Protein AF-A0A969KMY5-F1 (afdb_monomer_lite)

Foldseek 3Di:
DPPPDDPLVDPVLLVVLLVQLLCLLQVLLQVLAQPSNLQSQLVSLLVSLLSCLLVVNLVSSLVSLVSSLVSNLQNLLVSCQVPVVSNCSNHDNLVVLLVVCVCCVPVVPDHVVDCVVPVPVVVVLLCQLQVVCLVPLLSSLSSSLSNLSSSQSSNLSSQCVVVVHNCRCVVRRDPRSVVSSSSSSVSNSVSNNVVSVVVCVVDVVSPPDD

Sequence (210 aa):
MNSKYSLTDDPLYYVTIGFFAFFTTGLSAILGQVRFMPLLQALCLTVFLASAIRRGRTNHALLAIGVWLVIQILTITLMTWLAADRVDRAIADGFLLRATYAEWFFAGSPLPGAMSADPGRRLFEVAGVWLGSLLSGGLIGAWFLVRAANMAGFLAGGLILVFDSPLAPIAAFPLWTILRLAGYAGLLVLTGRADADRQLVADPLLDPAP

Radius of gyration: 18.25 Å; chains: 1; bounding box: 58×29×51 Å

Secondary structure (DSSP, 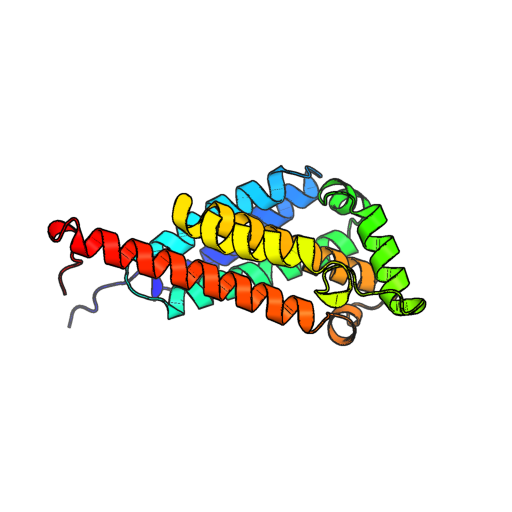8-state):
------GGG-HHHHHHHHHHHHHHHHHHHHHT-TTHHHHHHHHHHHHHHHHHHTTT-HHHHHHHHHHHHHHHHHHHHHHHHHHHHHHHHHSTTHHHHHHHHHHHHHH-PPPTT-TTT-HHHHHHHHHHHHHHHHHHTTHHHHHHHHHHHHHHHHHHHHHHHHHT-TTHHHHHS-HHHHHHHHHHHHHHHHHHHHHHHHHHHH-GGG----

Structure (mmCIF, N/CA/C/O backbone):
data_AF-A0A969KMY5-F1
#
_entry.id   AF-A0A969KMY5-F1
#
loop_
_atom_site.group_PDB
_atom_site.id
_atom_site.type_symbol
_atom_site.label_atom_id
_atom_site.label_alt_id
_atom_site.label_comp_id
_atom_site.label_asym_id
_atom_site.label_entity_id
_atom_site.label_seq_id
_atom_site.pdbx_PDB_ins_code
_atom_site.Cartn_x
_atom_site.Cartn_y
_atom_site.Cartn_z
_atom_site.occupancy
_atom_site.B_iso_or_equiv
_atom_site.auth_seq_id
_atom_site.auth_comp_id
_atom_site.auth_asym_id
_atom_site.auth_atom_id
_atom_site.pdbx_PDB_model_num
ATOM 1 N N . MET A 1 1 ? -37.560 -12.468 16.507 1.00 40.34 1 MET A N 1
ATOM 2 C CA . MET A 1 1 ? -36.083 -12.445 16.410 1.00 40.34 1 MET A CA 1
ATOM 3 C C . MET A 1 1 ? -35.689 -11.310 15.475 1.00 40.34 1 MET A C 1
ATOM 5 O O . MET A 1 1 ? -35.623 -11.519 14.274 1.00 40.34 1 MET A O 1
ATOM 9 N N . ASN A 1 2 ? -35.512 -10.096 16.003 1.00 40.00 2 ASN A N 1
ATOM 10 C CA . ASN A 1 2 ? -34.972 -8.984 15.217 1.00 40.00 2 ASN A CA 1
ATOM 11 C C . ASN A 1 2 ? -33.455 -9.147 15.179 1.00 40.00 2 ASN A C 1
ATOM 13 O O . ASN A 1 2 ? -32.781 -8.856 16.165 1.00 40.00 2 ASN A O 1
ATOM 17 N N . SER A 1 3 ? -32.928 -9.663 14.069 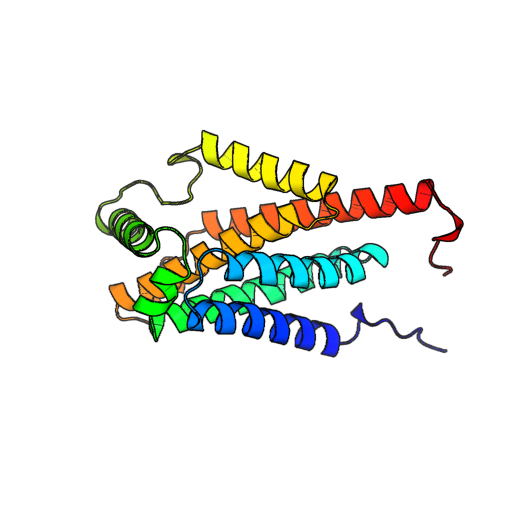1.00 50.06 3 SER A N 1
ATOM 18 C CA . SER A 1 3 ? -31.494 -9.582 13.802 1.00 50.06 3 SER A CA 1
ATOM 19 C C . SER A 1 3 ? -31.133 -8.098 13.724 1.00 50.06 3 SER A C 1
ATOM 21 O O . SER A 1 3 ? -31.609 -7.397 12.830 1.00 50.06 3 SER A O 1
ATOM 23 N N . LYS A 1 4 ? -30.379 -7.587 14.704 1.00 60.53 4 LYS A N 1
ATOM 24 C CA . LYS A 1 4 ? -29.873 -6.212 14.675 1.00 60.53 4 LYS A CA 1
ATOM 25 C C . LYS A 1 4 ? -28.983 -6.074 13.444 1.00 60.53 4 LYS A C 1
ATOM 27 O O . LYS A 1 4 ? -27.895 -6.641 13.393 1.00 60.53 4 LYS A O 1
ATOM 32 N N . TYR A 1 5 ? -29.467 -5.340 12.450 1.00 62.53 5 TYR A N 1
ATOM 33 C CA . TYR A 1 5 ? -28.731 -5.077 11.224 1.00 62.53 5 TYR A CA 1
ATOM 34 C C . TYR A 1 5 ? -27.395 -4.398 11.540 1.00 62.53 5 TYR A C 1
ATOM 36 O O . TYR A 1 5 ? -27.355 -3.341 12.175 1.00 62.53 5 TYR A O 1
ATOM 44 N N . SER A 1 6 ? -26.294 -4.991 11.085 1.00 64.19 6 SER A N 1
ATOM 45 C CA . SER A 1 6 ? -24.961 -4.421 11.227 1.00 64.19 6 SER A CA 1
ATOM 46 C C . SER A 1 6 ? -24.358 -4.197 9.849 1.00 64.19 6 SER A C 1
ATOM 48 O O . SER A 1 6 ? -24.091 -5.143 9.122 1.00 64.19 6 SER A O 1
ATOM 50 N N . LEU A 1 7 ? -24.097 -2.930 9.520 1.00 67.19 7 LEU A N 1
ATOM 51 C CA . LEU A 1 7 ? -23.447 -2.495 8.279 1.00 67.19 7 LEU A CA 1
ATOM 52 C C . LEU A 1 7 ? -22.167 -3.277 7.937 1.00 67.19 7 LEU A C 1
ATOM 54 O O . LEU A 1 7 ? -21.880 -3.487 6.771 1.00 67.19 7 LEU A O 1
ATOM 58 N N . THR A 1 8 ? -21.392 -3.719 8.928 1.00 69.19 8 THR A N 1
ATOM 59 C CA . THR A 1 8 ? -20.165 -4.491 8.670 1.00 69.19 8 THR A CA 1
ATOM 60 C C . THR A 1 8 ? -20.431 -5.933 8.235 1.00 69.19 8 THR A C 1
ATOM 62 O O . THR A 1 8 ? -19.552 -6.521 7.624 1.00 69.19 8 THR A O 1
ATOM 65 N N . ASP A 1 9 ? -21.610 -6.493 8.527 1.00 75.88 9 ASP A N 1
ATOM 66 C CA . ASP A 1 9 ? -22.020 -7.819 8.031 1.00 75.88 9 ASP A CA 1
ATOM 67 C C . ASP A 1 9 ? -22.629 -7.745 6.619 1.00 75.88 9 ASP A C 1
ATOM 69 O O . ASP A 1 9 ? -22.885 -8.778 6.003 1.00 75.88 9 ASP A O 1
ATOM 73 N N . ASP A 1 10 ? -22.876 -6.537 6.103 1.00 83.31 10 ASP A N 1
ATOM 74 C CA . ASP A 1 10 ? -23.467 -6.324 4.786 1.00 83.31 10 ASP A CA 1
ATOM 75 C C . ASP A 1 10 ? -22.394 -6.446 3.684 1.00 83.31 10 ASP A C 1
ATOM 77 O O . ASP A 1 10 ? -21.420 -5.684 3.684 1.00 83.31 10 ASP A O 1
ATOM 81 N N . PRO A 1 11 ? -22.559 -7.349 2.696 1.00 85.38 11 PRO A N 1
ATOM 82 C CA . PRO A 1 11 ? -21.679 -7.428 1.531 1.00 85.38 11 PRO A CA 1
ATOM 83 C C . PRO A 1 11 ? -21.490 -6.087 0.807 1.00 85.38 11 PRO A C 1
ATOM 85 O O . PRO A 1 11 ? -20.413 -5.828 0.260 1.00 85.38 11 PRO A O 1
ATOM 88 N N . LEU A 1 12 ? -22.498 -5.207 0.831 1.00 89.12 12 LEU A N 1
ATOM 89 C CA . LEU A 1 12 ? -22.438 -3.891 0.196 1.00 89.12 12 LEU A CA 1
ATOM 90 C C . LEU A 1 12 ? -21.349 -2.995 0.807 1.00 89.12 12 LEU A C 1
ATOM 92 O O . LEU A 1 12 ? -20.758 -2.174 0.101 1.00 89.12 12 LEU A O 1
ATOM 96 N N . TYR A 1 13 ? -21.022 -3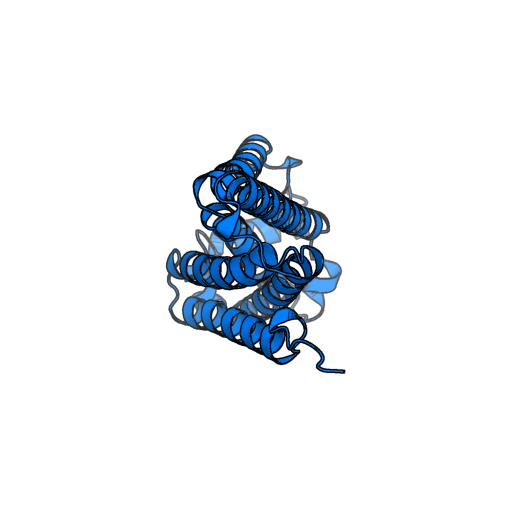.178 2.089 1.00 87.50 13 TYR A N 1
ATOM 97 C CA . TYR A 1 13 ? -19.927 -2.465 2.745 1.00 87.50 13 TYR A CA 1
ATOM 98 C C . TYR A 1 13 ? -18.584 -2.759 2.064 1.00 87.50 13 TYR A C 1
ATOM 100 O O . TYR A 1 13 ? -17.841 -1.837 1.724 1.00 87.50 13 TYR A O 1
ATOM 108 N N . TYR A 1 14 ? -18.305 -4.030 1.767 1.00 90.06 14 TYR A N 1
ATOM 109 C CA . TYR A 1 14 ? -17.077 -4.440 1.081 1.00 90.06 14 TYR A CA 1
ATOM 110 C C . TYR A 1 14 ? -17.058 -4.036 -0.393 1.00 90.06 14 TYR A C 1
ATOM 112 O O . TYR A 1 14 ? -16.008 -3.641 -0.901 1.00 90.06 14 TYR A O 1
ATOM 120 N N . VAL A 1 15 ? -18.215 -4.055 -1.062 1.00 91.69 15 VAL A N 1
ATOM 121 C CA . VAL A 1 15 ? -18.355 -3.504 -2.421 1.00 91.69 15 VAL A CA 1
ATOM 122 C C . VAL A 1 15 ? -18.028 -2.011 -2.426 1.00 91.69 15 VAL A C 1
ATOM 124 O O . VAL A 1 15 ? -17.289 -1.544 -3.289 1.00 91.69 15 VAL A O 1
ATOM 127 N N . THR A 1 16 ? -18.512 -1.270 -1.430 1.00 93.19 16 THR A N 1
ATOM 128 C CA . THR A 1 16 ? -18.255 0.168 -1.293 1.00 93.19 16 THR A CA 1
ATOM 129 C C . THR A 1 16 ? -16.773 0.442 -1.048 1.00 93.19 16 THR A C 1
ATOM 131 O O . THR A 1 16 ? -16.181 1.266 -1.742 1.00 93.19 16 THR A O 1
ATOM 134 N N . ILE A 1 17 ? -16.139 -0.293 -0.127 1.00 93.50 17 ILE A N 1
ATOM 135 C CA . ILE A 1 17 ? -14.684 -0.236 0.100 1.00 93.50 17 ILE A CA 1
ATOM 136 C C . ILE A 1 17 ? -13.934 -0.469 -1.209 1.00 93.50 17 ILE A C 1
ATOM 138 O O . ILE A 1 17 ? -13.048 0.310 -1.556 1.00 93.50 17 ILE A O 1
ATOM 142 N N . GLY A 1 18 ? -14.298 -1.519 -1.946 1.00 94.00 18 GLY A N 1
ATOM 143 C CA . GLY A 1 18 ? -13.652 -1.853 -3.206 1.00 94.00 18 GLY A CA 1
ATOM 144 C C . GLY A 1 18 ? -13.817 -0.773 -4.269 1.00 94.00 18 GLY A C 1
ATOM 145 O O . GLY A 1 18 ? -12.844 -0.398 -4.922 1.00 94.00 18 GLY A O 1
ATOM 146 N N . PHE A 1 19 ? -15.016 -0.205 -4.390 1.00 95.75 19 PHE A N 1
ATOM 147 C CA . PHE A 1 19 ? -15.279 0.921 -5.279 1.00 95.75 19 PHE A CA 1
ATOM 148 C C . PHE A 1 19 ? -14.404 2.134 -4.938 1.00 95.75 19 PHE A C 1
ATOM 150 O O . PHE A 1 19 ? -13.766 2.695 -5.828 1.00 95.75 19 PHE A O 1
ATOM 157 N N . PHE A 1 20 ? -14.307 2.516 -3.661 1.00 95.25 20 PHE A N 1
ATOM 158 C CA . PHE A 1 20 ? -13.457 3.634 -3.244 1.00 95.25 20 PHE A CA 1
ATOM 159 C C . PHE A 1 20 ? -11.966 3.335 -3.417 1.00 95.25 20 PHE A C 1
ATOM 161 O O . PHE A 1 20 ? -11.222 4.227 -3.829 1.00 95.25 20 PHE A O 1
ATOM 168 N N . ALA A 1 21 ? -11.521 2.102 -3.168 1.00 95.31 21 ALA A N 1
ATOM 169 C CA . ALA A 1 21 ? -10.145 1.686 -3.422 1.00 95.31 21 ALA A CA 1
ATOM 170 C C . ALA A 1 21 ? -9.800 1.824 -4.913 1.00 95.31 21 ALA A C 1
ATOM 172 O O . ALA A 1 21 ? -8.791 2.440 -5.258 1.00 95.31 21 ALA A O 1
ATOM 173 N N . PHE A 1 22 ? -10.669 1.332 -5.802 1.00 96.00 22 PHE A N 1
ATOM 174 C CA . PHE A 1 22 ? -10.520 1.482 -7.249 1.00 96.00 22 PHE A CA 1
ATOM 175 C C . PHE A 1 22 ? -10.522 2.957 -7.665 1.00 96.00 22 PHE A C 1
ATOM 177 O O . PHE A 1 22 ? -9.600 3.411 -8.339 1.00 96.00 22 PHE A O 1
ATOM 184 N N . PHE A 1 23 ? -11.519 3.726 -7.224 1.00 94.56 23 PHE A N 1
ATOM 185 C CA . PHE A 1 23 ? -11.703 5.117 -7.629 1.00 94.56 23 PHE A CA 1
ATOM 186 C C . PHE A 1 23 ? -10.555 6.014 -7.161 1.00 94.56 23 PHE A C 1
ATOM 188 O O . PHE A 1 23 ? -9.959 6.720 -7.971 1.00 94.56 23 PHE A O 1
ATOM 195 N N . THR A 1 24 ? -10.192 5.961 -5.876 1.00 93.25 24 THR A N 1
ATOM 196 C CA . THR A 1 24 ? -9.110 6.798 -5.326 1.00 93.25 24 THR A CA 1
ATOM 197 C C . THR A 1 24 ? -7.750 6.449 -5.929 1.00 93.25 24 THR A C 1
ATOM 199 O O . THR A 1 24 ? -6.940 7.347 -6.160 1.00 93.25 24 THR A O 1
ATOM 202 N N . THR A 1 25 ? -7.509 5.175 -6.253 1.00 92.75 25 THR A N 1
ATOM 203 C CA . THR A 1 25 ? -6.269 4.724 -6.903 1.00 92.75 25 THR A CA 1
ATOM 204 C C . THR A 1 25 ? -6.239 5.107 -8.380 1.00 92.75 25 THR A C 1
ATOM 206 O O . THR A 1 25 ? -5.300 5.766 -8.827 1.00 92.75 25 THR A O 1
ATOM 209 N N . GLY A 1 26 ? -7.273 4.733 -9.135 1.00 89.88 26 GLY A N 1
ATOM 210 C CA . GLY A 1 26 ? -7.360 4.941 -10.579 1.00 89.88 26 GLY A CA 1
ATOM 211 C C . GLY A 1 26 ? -7.416 6.417 -10.954 1.00 89.88 26 GLY A C 1
ATOM 212 O O . GLY A 1 26 ? -6.641 6.860 -11.799 1.00 89.88 26 GLY A O 1
ATOM 213 N N . LEU A 1 27 ? -8.256 7.208 -10.278 1.00 89.75 27 LEU A N 1
ATOM 214 C CA . LEU A 1 27 ? -8.343 8.649 -10.522 1.00 89.75 27 LEU A CA 1
ATOM 215 C C . LEU A 1 27 ? -6.988 9.326 -10.287 1.00 89.75 27 LEU A C 1
ATOM 217 O O . LEU A 1 27 ? -6.516 10.083 -11.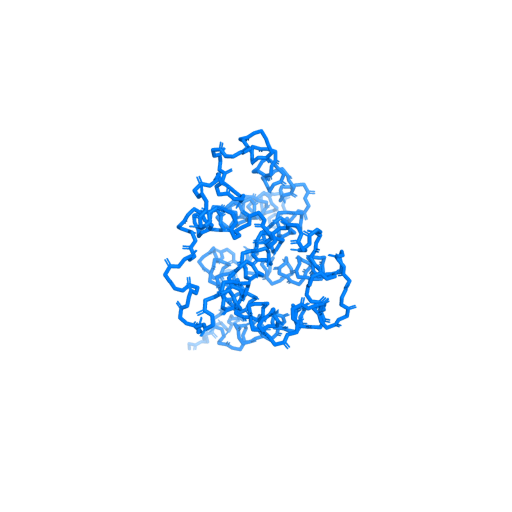132 1.00 89.75 27 LEU A O 1
ATOM 221 N N . SER A 1 28 ? -6.331 9.016 -9.168 1.00 87.19 28 SER A N 1
ATOM 222 C CA . SER A 1 28 ? -5.036 9.619 -8.837 1.00 87.19 28 SER A CA 1
ATOM 223 C C . SER A 1 28 ? -3.929 9.198 -9.805 1.00 87.19 28 SER A C 1
ATOM 225 O O . SER A 1 28 ? -3.079 10.018 -10.154 1.00 87.19 28 SER A O 1
ATOM 227 N N . ALA A 1 29 ? -3.956 7.946 -10.275 1.00 87.12 29 ALA A N 1
ATOM 228 C CA . ALA A 1 29 ? -3.035 7.446 -11.294 1.00 87.12 29 ALA A CA 1
ATOM 229 C C . ALA A 1 29 ? -3.222 8.174 -12.634 1.00 87.12 29 ALA A C 1
ATOM 231 O O . ALA A 1 29 ? -2.241 8.571 -13.261 1.00 87.12 29 ALA A O 1
ATOM 232 N N . ILE A 1 30 ? -4.472 8.411 -13.047 1.00 87.88 30 ILE A N 1
ATOM 233 C CA . ILE A 1 30 ? -4.801 9.138 -14.282 1.00 87.88 30 ILE A CA 1
ATOM 234 C C . ILE A 1 30 ? -4.347 10.599 -14.202 1.00 87.88 30 ILE A C 1
ATOM 236 O O . ILE A 1 30 ? -3.819 11.124 -15.184 1.00 87.88 30 ILE A O 1
ATOM 240 N N . LEU A 1 31 ? -4.538 11.241 -13.046 1.00 86.88 31 LEU A N 1
ATOM 241 C CA . LEU A 1 31 ? -4.149 12.634 -12.811 1.00 86.88 31 LEU A CA 1
ATOM 242 C C . LEU A 1 31 ? -2.628 12.833 -12.713 1.00 86.88 31 LEU A C 1
ATOM 244 O O . LEU A 1 31 ? -2.160 13.959 -12.866 1.00 86.88 31 LEU A O 1
ATOM 248 N N . GLY A 1 32 ? -1.850 11.776 -12.456 1.00 80.06 32 GLY A N 1
ATOM 249 C CA . GLY A 1 32 ? -0.387 11.859 -12.411 1.00 80.06 32 GLY A CA 1
ATOM 250 C C . GLY A 1 32 ? 0.161 12.685 -11.240 1.00 80.06 32 GLY A C 1
ATOM 251 O O . GLY A 1 32 ? 1.261 13.218 -11.340 1.00 80.06 32 GLY A O 1
ATOM 252 N N . GLN A 1 33 ? -0.598 12.848 -10.149 1.00 81.06 33 GLN A N 1
ATOM 253 C CA . GLN A 1 33 ? -0.190 13.670 -9.003 1.00 81.06 33 GLN A CA 1
ATOM 254 C C . GLN A 1 33 ? 0.413 12.827 -7.869 1.00 81.06 33 GLN A C 1
ATOM 256 O O . GLN A 1 33 ? -0.309 12.134 -7.150 1.00 81.06 33 GLN A O 1
ATOM 261 N N . VAL A 1 34 ? 1.726 12.981 -7.640 1.00 75.56 34 VAL A N 1
ATOM 262 C CA . VAL A 1 34 ? 2.525 12.203 -6.666 1.00 75.56 34 VAL A CA 1
ATOM 263 C C . VAL A 1 34 ? 1.907 12.114 -5.267 1.00 75.56 34 VAL A C 1
ATOM 265 O O . VAL A 1 34 ? 1.850 11.051 -4.653 1.00 75.56 34 VAL A O 1
ATOM 268 N N . ARG A 1 35 ? 1.489 13.253 -4.706 1.00 78.75 35 ARG A N 1
ATOM 269 C CA . ARG A 1 35 ? 1.065 13.327 -3.295 1.00 78.75 35 ARG A CA 1
ATOM 270 C C . ARG A 1 35 ? -0.416 13.027 -3.098 1.00 78.75 35 ARG A C 1
ATOM 272 O O . ARG A 1 35 ? -0.810 12.644 -2.003 1.00 78.75 35 ARG A O 1
ATOM 279 N N . PHE A 1 36 ? -1.220 13.190 -4.143 1.00 84.19 36 PHE A N 1
ATOM 280 C CA . PHE A 1 36 ? -2.672 13.075 -4.057 1.00 84.19 36 PHE A CA 1
ATOM 281 C C . PHE A 1 36 ? -3.118 11.625 -3.845 1.00 84.19 36 PHE A C 1
ATOM 283 O O . PHE A 1 36 ? -3.989 11.360 -3.018 1.00 84.19 36 PHE A O 1
ATOM 290 N N . MET A 1 37 ? -2.435 10.688 -4.513 1.00 87.12 37 MET A N 1
ATOM 291 C CA . MET A 1 37 ? -2.745 9.260 -4.469 1.00 87.12 37 MET A CA 1
ATOM 292 C C . MET A 1 37 ? -2.767 8.681 -3.043 1.00 87.12 37 MET A C 1
ATOM 294 O O . MET A 1 37 ? -3.829 8.223 -2.617 1.00 87.12 37 MET A O 1
ATOM 298 N N . PRO A 1 38 ? -1.672 8.727 -2.257 1.00 89.75 38 PRO A N 1
ATOM 299 C CA . PRO A 1 38 ? -1.689 8.145 -0.919 1.00 89.75 38 PRO A CA 1
ATOM 300 C C . PRO A 1 38 ? -2.550 8.940 0.072 1.00 89.75 38 PRO A C 1
ATOM 302 O O . PRO A 1 38 ? -3.036 8.359 1.036 1.00 89.75 38 PRO A O 1
ATOM 305 N N . LEU A 1 39 ? -2.762 10.246 -0.133 1.00 91.62 39 LEU A N 1
ATOM 306 C CA . LEU A 1 39 ? -3.567 11.068 0.779 1.00 91.62 39 LEU A CA 1
ATOM 307 C C . LEU A 1 39 ? -5.055 10.713 0.715 1.00 91.62 39 LEU A C 1
ATOM 309 O O . LEU A 1 39 ? -5.656 10.450 1.756 1.00 91.62 39 LEU A O 1
ATOM 313 N N . LEU A 1 40 ? -5.641 10.664 -0.487 1.00 92.19 40 LEU A N 1
ATOM 314 C CA . LEU A 1 40 ? -7.048 10.283 -0.644 1.00 92.19 40 LEU A CA 1
ATOM 315 C C . LEU A 1 40 ? -7.302 8.853 -0.176 1.00 92.19 40 LEU A C 1
ATOM 317 O O . LEU A 1 40 ? -8.276 8.598 0.532 1.00 92.19 40 LEU A O 1
ATOM 321 N N . GLN A 1 41 ? -6.411 7.930 -0.540 1.00 94.06 41 GLN A N 1
ATOM 322 C CA . GLN A 1 41 ? -6.528 6.539 -0.122 1.00 94.06 41 GLN A CA 1
ATOM 323 C C . GLN A 1 41 ? -6.466 6.410 1.403 1.00 94.06 41 GLN A C 1
ATOM 325 O O . GLN A 1 41 ? -7.299 5.722 1.987 1.00 94.06 41 GLN A O 1
ATOM 330 N N . ALA A 1 42 ? -5.524 7.098 2.058 1.00 94.62 42 ALA A N 1
ATOM 331 C CA . ALA A 1 42 ? -5.393 7.070 3.511 1.00 94.62 42 ALA A CA 1
ATOM 332 C C . ALA A 1 42 ? -6.636 7.625 4.206 1.00 94.62 42 ALA A C 1
ATOM 334 O O . ALA A 1 42 ? -7.130 7.007 5.147 1.00 94.62 42 ALA A O 1
ATOM 335 N N . LEU A 1 43 ? -7.160 8.758 3.730 1.00 94.00 43 LEU A N 1
ATOM 336 C CA . LEU A 1 43 ? -8.365 9.375 4.278 1.00 94.00 43 LEU A CA 1
ATOM 337 C C . LEU A 1 43 ? -9.556 8.410 4.205 1.00 94.00 43 LEU A C 1
ATOM 339 O O . LEU A 1 43 ? -10.162 8.098 5.229 1.00 94.00 43 LEU A O 1
ATOM 343 N N . CYS A 1 44 ? -9.860 7.898 3.010 1.00 93.94 44 CYS A N 1
ATOM 344 C CA . CYS A 1 44 ? -10.980 6.985 2.801 1.00 93.94 44 CYS A CA 1
ATOM 345 C C . CYS A 1 44 ? -10.815 5.692 3.608 1.00 93.94 44 CYS A C 1
ATOM 347 O O . CYS A 1 44 ? -11.740 5.294 4.317 1.00 93.94 44 CYS A O 1
ATOM 349 N N . LEU A 1 45 ? -9.633 5.068 3.556 1.00 93.88 45 LEU A N 1
ATOM 350 C CA . LEU A 1 45 ? -9.354 3.842 4.300 1.00 93.88 45 LEU A CA 1
ATOM 351 C C . LEU A 1 45 ? -9.516 4.051 5.809 1.00 93.88 45 LEU A C 1
ATOM 353 O O . LEU A 1 45 ? -10.097 3.200 6.474 1.00 93.88 45 LEU A O 1
ATOM 357 N N . THR A 1 46 ? -9.062 5.185 6.345 1.00 92.81 46 THR A N 1
ATOM 358 C CA . THR A 1 46 ? -9.184 5.498 7.778 1.00 92.81 46 THR A CA 1
ATOM 359 C C . THR A 1 46 ? -10.643 5.630 8.201 1.00 92.81 46 THR A C 1
ATOM 361 O O . THR A 1 46 ? -11.014 5.111 9.250 1.00 92.81 46 THR A O 1
ATOM 364 N N . VAL A 1 47 ? -11.498 6.253 7.382 1.00 91.00 47 VAL A N 1
ATOM 365 C CA . VAL A 1 47 ? -12.939 6.367 7.672 1.00 91.00 47 VAL A CA 1
ATOM 366 C C . VAL A 1 47 ? -13.608 4.991 7.707 1.00 91.00 47 VAL A C 1
ATOM 368 O O . VAL A 1 47 ? -14.320 4.675 8.665 1.00 91.00 47 VAL A O 1
ATOM 371 N N . PHE A 1 48 ? -13.351 4.142 6.706 1.00 90.38 48 PHE A N 1
ATOM 372 C CA . PHE A 1 48 ? -13.874 2.772 6.697 1.00 90.38 48 PHE A CA 1
ATOM 373 C C . PHE A 1 48 ? -13.354 1.976 7.894 1.00 90.38 48 PHE A C 1
ATOM 375 O O . PHE A 1 48 ? -14.127 1.342 8.615 1.00 90.38 48 PHE A O 1
ATOM 382 N N . LEU A 1 49 ? -12.057 2.068 8.173 1.00 90.81 49 LEU A N 1
ATOM 383 C CA . LEU A 1 49 ? -11.437 1.361 9.280 1.00 90.81 49 LEU A CA 1
ATOM 384 C C . LEU A 1 49 ? -12.017 1.787 10.634 1.00 90.81 49 LEU A C 1
ATOM 386 O O . LEU A 1 49 ? -12.375 0.929 11.442 1.00 90.81 49 LEU A O 1
ATOM 390 N N . ALA A 1 50 ? -12.178 3.092 10.857 1.00 87.38 50 ALA A N 1
ATOM 391 C CA . ALA A 1 50 ? -12.774 3.635 12.071 1.00 87.38 50 ALA A CA 1
ATOM 392 C C . ALA A 1 50 ? -14.184 3.071 12.306 1.00 87.38 50 ALA A C 1
ATOM 394 O O . ALA A 1 50 ? -14.529 2.737 13.438 1.00 87.38 50 ALA A O 1
ATOM 395 N N . SER A 1 51 ? -14.981 2.894 11.245 1.00 85.25 51 SER A N 1
ATOM 396 C CA . SER A 1 51 ? -16.328 2.323 11.356 1.00 85.25 51 SER A CA 1
ATOM 397 C C . SER A 1 51 ? -16.330 0.868 11.849 1.00 85.25 51 SER A C 1
ATOM 399 O O . SER A 1 51 ? -17.165 0.502 12.679 1.00 85.25 51 SER A O 1
ATOM 401 N N . ALA A 1 52 ? -15.373 0.050 11.397 1.00 85.50 52 ALA A N 1
ATOM 402 C CA . ALA A 1 52 ? -15.251 -1.351 11.799 1.00 85.50 52 ALA A CA 1
ATOM 403 C C . ALA A 1 52 ? -14.640 -1.503 13.203 1.00 85.50 52 ALA A C 1
ATOM 405 O O . ALA A 1 52 ? -15.111 -2.315 14.004 1.00 85.50 52 ALA A O 1
ATOM 406 N N . ILE A 1 53 ? -13.624 -0.694 13.521 1.00 86.88 53 ILE A N 1
ATOM 407 C CA . ILE A 1 53 ? -12.932 -0.723 14.816 1.00 86.88 53 ILE A CA 1
ATOM 408 C C . ILE A 1 53 ? -13.847 -0.246 15.948 1.00 86.88 53 ILE A C 1
ATOM 410 O O . ILE A 1 53 ? -13.889 -0.894 16.993 1.00 86.88 53 ILE A O 1
ATOM 414 N N . ARG A 1 54 ? -14.641 0.815 15.737 1.00 82.12 54 ARG A N 1
ATOM 415 C CA . ARG A 1 54 ? -15.607 1.315 16.738 1.00 82.12 54 ARG A CA 1
ATOM 416 C C . ARG A 1 54 ? -16.675 0.293 17.124 1.00 82.12 54 ARG A C 1
ATOM 418 O O . ARG A 1 54 ? -17.246 0.384 18.198 1.00 82.12 54 ARG A O 1
ATOM 425 N N . ARG A 1 55 ? -16.935 -0.695 16.267 1.00 80.56 55 ARG A N 1
ATOM 426 C CA . ARG A 1 55 ? -17.868 -1.799 16.544 1.00 80.56 55 ARG A CA 1
ATOM 427 C C . ARG A 1 55 ? -17.200 -2.989 17.245 1.00 80.56 55 ARG A C 1
ATOM 429 O O . ARG A 1 55 ? -17.824 -4.035 17.376 1.00 80.56 55 ARG A O 1
ATOM 436 N N . GLY A 1 56 ? -15.921 -2.878 17.615 1.00 79.62 56 GLY A N 1
ATOM 437 C CA . GLY A 1 56 ? -15.145 -3.956 18.238 1.00 79.62 56 GLY A CA 1
ATOM 438 C C . GLY A 1 56 ? -14.803 -5.118 17.297 1.00 79.62 56 GLY A C 1
ATOM 439 O O . GLY A 1 56 ? -14.347 -6.167 17.747 1.00 79.62 56 GLY A O 1
ATOM 440 N N . ARG A 1 57 ? -15.011 -4.969 15.981 1.00 84.31 57 ARG A N 1
ATOM 441 C CA . ARG A 1 57 ? -14.889 -6.064 15.004 1.00 84.31 57 ARG A CA 1
ATOM 442 C C . ARG A 1 57 ? -13.548 -6.052 14.274 1.00 84.31 57 ARG A C 1
ATOM 444 O O . ARG A 1 57 ? -13.469 -5.773 13.077 1.00 84.31 57 ARG A O 1
ATOM 451 N N . THR A 1 58 ? -12.492 -6.445 14.980 1.00 86.44 58 THR A N 1
ATOM 452 C CA . THR A 1 58 ? -11.108 -6.499 14.469 1.00 86.44 58 THR A CA 1
ATOM 453 C C . THR A 1 58 ? -10.960 -7.336 13.190 1.00 86.44 58 THR A C 1
ATOM 455 O O . THR A 1 58 ? -10.266 -6.934 12.259 1.00 86.44 58 THR A O 1
ATOM 458 N N . ASN A 1 59 ? -11.670 -8.465 13.090 1.00 87.31 59 ASN A N 1
ATOM 459 C CA . ASN A 1 59 ? -11.626 -9.321 11.897 1.00 87.31 59 ASN A CA 1
ATOM 460 C C . ASN A 1 59 ? -12.163 -8.602 10.650 1.00 87.31 59 ASN A C 1
ATOM 462 O O . ASN A 1 59 ? -11.596 -8.725 9.568 1.00 87.31 59 ASN A O 1
ATOM 466 N N . HIS A 1 60 ? -13.225 -7.807 10.805 1.00 87.38 60 HIS A N 1
ATOM 467 C CA . HIS A 1 60 ? -13.831 -7.070 9.695 1.00 87.38 60 HIS A CA 1
ATOM 468 C C . HIS A 1 60 ? -12.956 -5.893 9.262 1.00 87.38 60 HIS A C 1
ATOM 470 O O . HIS A 1 60 ? -12.899 -5.588 8.074 1.00 87.38 60 HIS A O 1
ATOM 476 N N . ALA A 1 61 ? -12.241 -5.275 10.206 1.00 90.19 61 ALA A N 1
ATOM 477 C CA . ALA A 1 61 ? -11.227 -4.263 9.928 1.00 90.19 61 ALA A CA 1
ATOM 478 C C . ALA A 1 61 ? -10.070 -4.830 9.083 1.00 90.19 61 ALA A C 1
ATOM 480 O O . ALA A 1 61 ? -9.696 -4.232 8.075 1.00 90.19 61 ALA A O 1
ATOM 481 N N . LEU A 1 62 ? -9.554 -6.014 9.435 1.00 93.06 62 LEU A N 1
ATOM 482 C CA . LEU A 1 62 ? -8.528 -6.700 8.640 1.00 93.06 62 LEU A CA 1
ATOM 483 C C . LEU A 1 62 ? -9.042 -7.096 7.252 1.00 93.06 62 LEU A C 1
ATOM 485 O O . LEU A 1 62 ? -8.332 -6.900 6.269 1.00 93.06 62 LEU A O 1
ATOM 489 N N . LEU A 1 63 ? -10.275 -7.601 7.155 1.00 92.56 63 LEU A N 1
ATOM 490 C CA . LEU A 1 63 ? -10.895 -7.954 5.874 1.00 92.56 63 LEU A CA 1
ATOM 491 C C . LEU A 1 63 ? -11.069 -6.708 4.990 1.00 92.56 63 LEU A C 1
ATOM 493 O O . LEU A 1 63 ? -10.694 -6.730 3.821 1.00 92.56 63 LEU A O 1
ATOM 497 N N . ALA A 1 64 ? -11.547 -5.598 5.558 1.00 92.75 64 ALA A N 1
ATOM 498 C CA . ALA A 1 64 ? -11.682 -4.319 4.861 1.00 92.75 64 ALA A CA 1
ATOM 499 C C . ALA A 1 64 ? -10.340 -3.830 4.296 1.00 92.75 64 ALA A C 1
ATOM 501 O O . ALA A 1 64 ? -10.267 -3.468 3.121 1.00 92.75 64 ALA A O 1
ATOM 502 N N . ILE A 1 65 ? -9.272 -3.881 5.100 1.00 95.25 65 ILE A N 1
ATOM 503 C CA . ILE A 1 65 ? -7.916 -3.561 4.638 1.00 95.25 65 ILE A CA 1
ATOM 504 C C . ILE A 1 65 ? -7.475 -4.543 3.547 1.00 95.25 65 ILE A C 1
ATOM 506 O O . ILE A 1 65 ? -6.946 -4.113 2.530 1.00 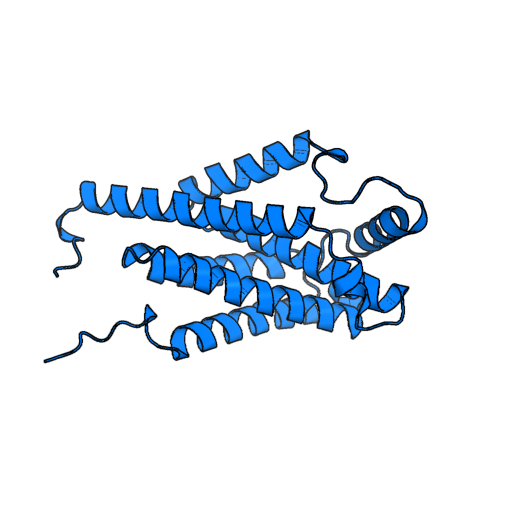95.25 65 ILE A O 1
ATOM 510 N N . GLY A 1 66 ? -7.710 -5.844 3.717 1.00 95.44 66 GLY A N 1
ATOM 511 C CA . GLY A 1 66 ? -7.348 -6.861 2.729 1.00 95.44 66 GLY A CA 1
ATOM 512 C C . GLY A 1 66 ? -7.996 -6.613 1.367 1.00 95.44 66 GLY A C 1
ATOM 513 O O . GLY A 1 66 ? -7.298 -6.551 0.357 1.00 95.44 66 GLY A O 1
ATOM 514 N N . VAL A 1 67 ? -9.314 -6.394 1.344 1.00 95.62 67 VAL A N 1
ATOM 515 C CA . VAL A 1 67 ? -10.073 -6.057 0.126 1.00 95.62 67 VAL A CA 1
ATOM 516 C C . VAL A 1 67 ? -9.542 -4.773 -0.503 1.00 95.62 67 VAL A C 1
ATOM 518 O O . VAL A 1 67 ? -9.293 -4.740 -1.709 1.00 95.62 67 VAL A O 1
ATOM 521 N N . TRP A 1 68 ? -9.311 -3.739 0.311 1.00 97.25 68 TRP A N 1
ATOM 522 C CA . TRP A 1 68 ? -8.743 -2.476 -0.152 1.00 97.25 68 TRP A CA 1
ATOM 523 C C . TRP A 1 68 ? -7.382 -2.680 -0.822 1.00 97.25 68 TRP A C 1
ATOM 525 O O . TRP A 1 68 ? -7.182 -2.240 -1.951 1.00 97.25 68 TRP A O 1
ATOM 535 N N . LEU A 1 69 ? -6.454 -3.371 -0.153 1.00 96.31 69 LEU A N 1
ATOM 536 C CA . LEU A 1 69 ? -5.096 -3.601 -0.645 1.00 96.31 69 LEU A CA 1
ATOM 537 C C . LEU A 1 69 ? -5.090 -4.412 -1.939 1.00 96.31 69 LEU A C 1
ATOM 539 O O . LEU A 1 69 ? -4.373 -4.047 -2.865 1.00 96.31 69 LEU A O 1
ATOM 543 N N . VAL A 1 70 ? -5.895 -5.475 -2.026 1.00 95.75 70 VAL A N 1
ATOM 544 C CA . VAL A 1 70 ? -5.994 -6.298 -3.240 1.00 95.75 70 VAL A CA 1
ATOM 545 C C . VAL A 1 70 ? -6.465 -5.449 -4.416 1.00 95.75 70 VAL A C 1
ATOM 547 O O . VAL A 1 70 ? -5.807 -5.420 -5.454 1.00 95.75 70 VAL A O 1
ATOM 550 N N . ILE A 1 71 ? -7.562 -4.708 -4.251 1.00 96.75 71 ILE A N 1
ATOM 551 C CA . ILE A 1 71 ? -8.124 -3.892 -5.333 1.00 96.75 71 ILE A CA 1
ATOM 552 C C . ILE A 1 71 ? -7.174 -2.758 -5.712 1.00 96.75 71 ILE A C 1
ATOM 554 O O . ILE A 1 71 ? -6.949 -2.519 -6.898 1.00 96.75 71 ILE A O 1
ATOM 558 N N . GLN A 1 72 ? -6.575 -2.086 -4.730 1.00 95.50 72 GLN A N 1
ATOM 559 C CA . GLN A 1 72 ? -5.593 -1.031 -4.953 1.00 95.50 72 GLN A CA 1
ATOM 560 C C . GLN A 1 72 ? -4.384 -1.545 -5.748 1.00 95.50 72 GLN A C 1
ATOM 562 O O . GLN A 1 72 ? -4.013 -0.930 -6.748 1.00 95.50 72 GLN A O 1
ATOM 567 N N . ILE A 1 73 ? -3.789 -2.670 -5.332 1.00 94.69 73 ILE A N 1
ATOM 568 C CA . ILE A 1 73 ? -2.630 -3.276 -6.003 1.00 94.69 73 ILE A CA 1
ATOM 569 C C . ILE A 1 73 ? -2.998 -3.660 -7.435 1.00 94.69 73 ILE A C 1
ATOM 571 O O . ILE A 1 73 ? -2.305 -3.246 -8.358 1.00 94.69 73 ILE A O 1
ATOM 575 N N . LEU A 1 74 ? -4.115 -4.365 -7.639 1.00 94.44 74 LEU A N 1
ATOM 576 C CA . LEU A 1 74 ? -4.572 -4.744 -8.979 1.00 94.44 74 LEU A CA 1
ATOM 577 C C . LEU A 1 74 ? -4.806 -3.521 -9.870 1.00 94.44 74 LEU A C 1
ATOM 579 O O . LEU A 1 74 ? -4.387 -3.509 -11.026 1.00 94.44 74 LEU A O 1
ATOM 583 N N . THR A 1 75 ? -5.427 -2.474 -9.324 1.00 94.69 75 THR A N 1
ATOM 584 C CA . THR A 1 75 ? -5.713 -1.237 -10.060 1.00 94.69 75 THR A CA 1
ATOM 585 C C . THR A 1 75 ? -4.426 -0.564 -10.509 1.00 94.69 75 THR A C 1
ATOM 587 O O . THR A 1 75 ? -4.286 -0.241 -11.686 1.00 94.69 75 THR A O 1
ATOM 590 N N . ILE A 1 76 ? -3.465 -0.358 -9.603 1.00 93.25 76 ILE A N 1
ATOM 591 C CA . ILE A 1 76 ? -2.228 0.330 -9.971 1.00 93.25 76 ILE A CA 1
ATOM 592 C C . ILE A 1 76 ? -1.336 -0.540 -10.862 1.00 93.25 76 ILE A C 1
ATOM 594 O O . ILE A 1 76 ? -0.729 -0.012 -11.782 1.00 93.25 76 ILE A O 1
ATOM 598 N N . THR A 1 77 ? -1.317 -1.862 -10.674 1.00 92.69 77 THR A N 1
ATOM 599 C CA . THR A 1 77 ? -0.639 -2.798 -11.583 1.00 92.69 77 THR A CA 1
ATOM 600 C C . THR A 1 77 ? -1.203 -2.697 -12.999 1.00 92.69 77 THR A C 1
ATOM 602 O O . THR A 1 77 ? -0.435 -2.530 -13.945 1.00 92.69 77 THR A O 1
ATOM 605 N N . LEU A 1 78 ? -2.531 -2.719 -13.146 1.00 92.75 78 LEU A N 1
ATOM 606 C CA . LEU A 1 78 ? -3.201 -2.559 -14.436 1.00 92.75 78 LEU A CA 1
ATOM 607 C C . LEU A 1 78 ? -2.915 -1.186 -15.057 1.00 92.75 78 LEU A C 1
ATOM 609 O O . LEU A 1 78 ? -2.607 -1.094 -16.240 1.00 92.75 78 LEU A O 1
ATOM 613 N N . MET A 1 79 ? -2.977 -0.113 -14.267 1.00 92.44 79 MET A N 1
ATOM 614 C CA . MET A 1 79 ? -2.679 1.237 -14.755 1.00 92.44 79 MET A CA 1
ATOM 615 C C . MET A 1 79 ? -1.218 1.392 -15.177 1.00 92.44 79 MET A C 1
ATOM 617 O O . MET A 1 79 ? -0.954 2.037 -16.187 1.00 92.44 79 MET A O 1
ATOM 621 N N . THR A 1 80 ? -0.272 0.791 -14.455 1.00 92.00 80 THR A N 1
ATOM 622 C CA . THR A 1 80 ? 1.138 0.787 -14.860 1.00 92.00 80 THR A CA 1
ATOM 623 C C . THR A 1 80 ? 1.324 0.019 -16.161 1.00 92.00 80 THR A C 1
ATOM 625 O O . THR A 1 80 ? 2.069 0.476 -17.019 1.00 92.00 80 THR A O 1
ATOM 628 N N . TRP A 1 81 ? 0.625 -1.105 -16.341 1.00 90.19 81 TRP A N 1
ATOM 629 C CA . TRP A 1 81 ? 0.686 -1.874 -17.583 1.00 90.19 81 TRP A CA 1
ATOM 630 C C . TRP A 1 81 ? 0.127 -1.091 -18.782 1.00 90.19 81 TRP A C 1
ATOM 632 O O . TRP A 1 81 ? 0.743 -1.066 -19.841 1.00 90.19 81 TRP A O 1
ATOM 642 N N . LEU A 1 82 ? -1.006 -0.404 -18.613 1.00 90.31 82 LEU A N 1
ATOM 643 C CA . LEU A 1 82 ? -1.680 0.310 -19.706 1.00 90.31 82 LEU A CA 1
ATOM 644 C C . LEU A 1 82 ? -1.120 1.715 -19.976 1.00 90.31 82 LEU A C 1
ATOM 646 O O . LEU A 1 82 ? -1.239 2.224 -21.088 1.00 90.31 82 LEU A O 1
ATOM 650 N N . ALA A 1 83 ? -0.578 2.383 -18.957 1.00 88.44 83 ALA A N 1
ATOM 651 C CA . ALA A 1 83 ? -0.215 3.797 -19.010 1.00 88.44 83 ALA A CA 1
ATOM 652 C C . ALA A 1 83 ? 0.968 4.125 -18.080 1.00 88.44 83 ALA A C 1
ATOM 654 O O . ALA A 1 83 ? 0.890 5.038 -17.248 1.00 88.44 83 ALA A O 1
ATOM 655 N N . ALA A 1 84 ? 2.072 3.392 -18.237 1.00 85.69 84 ALA A N 1
ATOM 656 C CA . ALA A 1 84 ? 3.273 3.481 -17.404 1.00 85.69 84 ALA A CA 1
ATOM 657 C C . ALA A 1 84 ? 3.761 4.925 -17.165 1.00 85.69 84 ALA A C 1
ATOM 659 O O . ALA A 1 84 ? 4.013 5.302 -16.022 1.00 85.69 84 ALA A O 1
ATOM 660 N N . ASP A 1 85 ? 3.789 5.761 -18.209 1.00 84.94 85 ASP A N 1
ATOM 661 C CA . ASP A 1 85 ? 4.262 7.155 -18.138 1.00 84.94 85 ASP A CA 1
ATOM 662 C C . ASP A 1 85 ? 3.401 8.051 -17.232 1.00 84.94 85 ASP A C 1
ATOM 664 O O . ASP A 1 85 ? 3.855 9.058 -16.678 1.00 84.94 85 ASP A O 1
ATOM 668 N N . ARG A 1 86 ? 2.108 7.732 -17.093 1.00 85.25 86 ARG A N 1
ATOM 669 C CA . ARG A 1 86 ? 1.208 8.467 -16.191 1.00 85.25 86 ARG A CA 1
ATOM 670 C C . ARG A 1 86 ? 1.442 8.047 -14.750 1.00 85.25 86 ARG A C 1
ATOM 672 O O . ARG A 1 86 ? 1.535 8.910 -13.878 1.00 85.25 86 ARG A O 1
ATOM 679 N N . VAL A 1 87 ? 1.596 6.746 -14.516 1.00 86.62 87 VAL A N 1
ATOM 680 C CA . VAL A 1 87 ? 1.824 6.212 -13.170 1.00 86.62 87 VAL A CA 1
ATOM 681 C C . VAL A 1 87 ? 3.218 6.571 -12.652 1.00 86.62 87 VAL A C 1
ATOM 683 O O . VAL A 1 87 ? 3.348 6.877 -11.471 1.00 86.62 87 VAL A O 1
ATOM 686 N N . ASP A 1 88 ? 4.229 6.672 -13.521 1.00 86.81 88 ASP A N 1
ATOM 687 C CA . ASP A 1 88 ? 5.562 7.176 -13.153 1.00 86.81 88 ASP A CA 1
ATOM 688 C C . ASP A 1 88 ? 5.522 8.563 -12.532 1.00 86.81 88 ASP A C 1
ATOM 690 O O . ASP A 1 88 ? 6.251 8.840 -11.586 1.00 86.81 88 ASP A O 1
ATOM 694 N N . ARG A 1 89 ? 4.650 9.432 -13.046 1.00 85.00 89 ARG A N 1
ATOM 695 C CA . ARG A 1 89 ? 4.449 10.774 -12.494 1.00 85.00 89 ARG A CA 1
ATOM 696 C C . ARG A 1 89 ? 3.612 10.758 -11.221 1.00 85.00 89 ARG A C 1
ATOM 698 O O . ARG A 1 89 ? 3.728 11.668 -10.412 1.00 85.00 89 ARG A O 1
ATOM 705 N N . ALA A 1 90 ? 2.783 9.734 -11.025 1.00 85.19 90 ALA A N 1
ATOM 706 C CA . ALA A 1 90 ? 1.984 9.556 -9.815 1.00 85.19 90 ALA A CA 1
ATOM 707 C C . ALA A 1 90 ? 2.760 8.891 -8.661 1.00 85.19 90 ALA A C 1
ATOM 709 O O . ALA A 1 90 ? 2.333 8.973 -7.510 1.00 85.19 90 ALA A O 1
ATOM 710 N N . ILE A 1 91 ? 3.893 8.243 -8.938 1.00 86.06 91 ILE A N 1
ATOM 711 C CA . ILE A 1 91 ? 4.757 7.610 -7.938 1.00 86.06 91 ILE A CA 1
ATOM 712 C C . ILE A 1 91 ? 6.008 8.463 -7.742 1.00 86.06 91 ILE A C 1
ATOM 714 O O . ILE A 1 91 ? 6.674 8.849 -8.696 1.00 86.06 91 ILE A O 1
ATOM 718 N N . ALA A 1 92 ? 6.350 8.751 -6.486 1.00 83.06 92 ALA A N 1
ATOM 719 C CA . ALA A 1 92 ? 7.586 9.464 -6.176 1.00 83.06 92 ALA A CA 1
ATOM 720 C C . ALA A 1 92 ? 8.790 8.672 -6.712 1.00 83.06 92 ALA A C 1
ATOM 722 O O . ALA A 1 92 ? 8.979 7.520 -6.320 1.00 83.06 92 ALA A O 1
ATOM 723 N N . ASP A 1 93 ? 9.560 9.295 -7.605 1.00 82.56 93 ASP A N 1
ATOM 724 C CA . ASP A 1 93 ? 10.712 8.700 -8.290 1.00 82.56 93 ASP A CA 1
ATOM 725 C C . ASP A 1 93 ? 10.379 7.398 -9.046 1.00 82.56 93 ASP A C 1
ATOM 727 O O . ASP A 1 93 ? 11.205 6.488 -9.113 1.00 82.56 93 ASP A O 1
ATOM 731 N N . GLY A 1 94 ? 9.171 7.292 -9.624 1.00 83.75 94 GLY A N 1
ATOM 732 C CA . GLY A 1 94 ? 8.672 6.071 -10.275 1.00 83.75 94 GLY A CA 1
ATOM 733 C C . GLY A 1 94 ? 9.631 5.471 -11.309 1.00 83.75 94 GLY A C 1
ATOM 734 O O . GLY A 1 94 ? 9.902 4.270 -11.275 1.00 83.75 94 GLY A O 1
ATOM 735 N N . PHE A 1 95 ? 10.240 6.313 -12.149 1.00 85.31 95 PHE A N 1
ATOM 736 C CA . PHE A 1 95 ? 11.223 5.874 -13.144 1.00 85.31 95 PHE A CA 1
ATOM 737 C C . PHE A 1 95 ? 12.459 5.217 -12.503 1.00 85.31 95 PHE A C 1
ATOM 739 O O . PHE A 1 95 ? 12.834 4.101 -12.866 1.00 85.31 95 PHE A O 1
ATOM 746 N N . LEU A 1 96 ? 13.057 5.870 -11.499 1.00 87.44 96 LEU A N 1
ATOM 747 C CA . LEU A 1 96 ? 14.219 5.345 -10.771 1.00 87.44 96 LEU A CA 1
ATOM 748 C C . LEU A 1 96 ? 13.861 4.065 -10.003 1.00 87.44 96 LEU A C 1
ATOM 750 O O . LEU A 1 96 ? 14.625 3.100 -9.977 1.00 87.44 96 LEU A O 1
ATOM 754 N N . LEU A 1 97 ? 12.673 4.034 -9.399 1.00 86.69 97 LEU A N 1
ATOM 755 C CA . LEU A 1 97 ? 12.172 2.872 -8.677 1.00 86.69 97 LEU A CA 1
ATOM 756 C C . LEU A 1 97 ? 12.005 1.661 -9.607 1.00 86.69 97 LEU A C 1
ATOM 758 O O . LEU A 1 97 ? 12.341 0.543 -9.227 1.00 86.69 97 LEU A O 1
ATOM 762 N N . ARG A 1 98 ? 11.535 1.872 -10.838 1.00 86.00 98 ARG A N 1
ATOM 763 C CA . ARG A 1 98 ? 11.418 0.803 -11.836 1.00 86.00 98 ARG A CA 1
ATOM 764 C C . ARG A 1 98 ? 12.784 0.291 -12.292 1.00 86.00 98 ARG A C 1
ATOM 766 O O . ARG A 1 98 ? 12.964 -0.920 -12.381 1.00 86.00 98 ARG A O 1
ATOM 773 N N . ALA A 1 99 ? 13.742 1.191 -12.526 1.00 86.50 99 ALA A N 1
ATOM 774 C CA . ALA A 1 99 ? 15.109 0.827 -12.900 1.00 86.50 99 ALA A CA 1
ATOM 775 C C . ALA A 1 99 ? 15.796 -0.013 -11.808 1.00 86.50 99 ALA A C 1
ATOM 777 O O . ALA A 1 99 ? 16.255 -1.119 -12.079 1.00 86.50 99 ALA A O 1
ATOM 778 N N . THR A 1 100 ? 15.764 0.448 -10.553 1.00 87.25 100 THR A N 1
ATOM 779 C CA . THR A 1 100 ? 16.344 -0.287 -9.408 1.00 87.25 100 THR A CA 1
ATOM 780 C C . THR A 1 100 ? 15.692 -1.653 -9.183 1.00 87.25 100 THR A C 1
ATOM 782 O O . THR A 1 100 ? 16.340 -2.599 -8.741 1.00 87.25 100 THR A O 1
ATOM 785 N N . TYR A 1 101 ? 14.406 -1.788 -9.506 1.00 86.56 101 TYR A N 1
ATOM 786 C CA . TYR A 1 101 ? 13.707 -3.063 -9.403 1.00 86.56 101 TYR A CA 1
ATOM 787 C C . TYR A 1 101 ? 14.091 -4.045 -10.514 1.00 86.56 101 TYR A C 1
ATOM 789 O O . TYR A 1 101 ? 14.256 -5.235 -10.246 1.00 86.56 101 TYR A O 1
ATOM 797 N N . ALA A 1 102 ? 14.296 -3.554 -11.740 1.00 84.94 102 ALA A N 1
ATOM 798 C CA . ALA A 1 102 ? 14.849 -4.358 -12.828 1.00 84.94 102 ALA A CA 1
ATOM 799 C C . ALA A 1 102 ? 16.287 -4.811 -12.516 1.00 84.94 102 ALA A C 1
ATOM 801 O O . ALA A 1 102 ? 16.627 -5.969 -12.745 1.00 84.94 102 ALA A O 1
ATOM 802 N N . GLU A 1 103 ? 17.107 -3.938 -11.923 1.00 87.31 103 GLU A N 1
ATOM 803 C CA . GLU A 1 103 ? 18.453 -4.291 -11.453 1.00 87.31 103 GLU A CA 1
ATOM 804 C C . GLU A 1 103 ? 18.432 -5.378 -10.371 1.00 87.31 103 GLU A C 1
ATOM 806 O O . GLU A 1 103 ? 19.219 -6.317 -10.444 1.00 87.31 103 GLU A O 1
ATOM 811 N N . TRP A 1 104 ? 17.525 -5.312 -9.388 1.00 87.50 104 TRP A N 1
ATOM 812 C CA . TRP A 1 104 ? 17.372 -6.405 -8.415 1.00 87.50 104 TRP A CA 1
ATOM 813 C C . TRP A 1 104 ? 17.062 -7.733 -9.104 1.00 87.50 104 TRP A C 1
ATOM 815 O O . TRP A 1 104 ? 17.679 -8.749 -8.785 1.00 87.50 104 TRP A O 1
ATOM 825 N N . PHE A 1 105 ? 16.134 -7.722 -10.062 1.00 84.69 105 PHE A N 1
ATOM 826 C CA . PHE A 1 105 ? 15.690 -8.952 -10.702 1.00 84.69 105 PHE A CA 1
ATOM 827 C C . PHE A 1 105 ? 16.764 -9.566 -11.613 1.00 84.69 105 PHE A C 1
ATOM 829 O O . PHE A 1 105 ? 16.982 -10.774 -11.567 1.00 84.69 105 PHE A O 1
ATOM 836 N N . PHE A 1 106 ? 17.441 -8.757 -12.436 1.00 86.38 106 PHE A N 1
ATOM 837 C CA . PHE A 1 106 ? 18.386 -9.263 -13.442 1.00 86.38 106 PHE A CA 1
ATOM 838 C C . PHE A 1 106 ? 19.850 -9.236 -13.009 1.00 86.38 106 PHE A C 1
ATOM 840 O O . PHE A 1 106 ? 20.615 -10.106 -13.416 1.00 86.38 106 PHE A O 1
ATOM 847 N N . ALA A 1 107 ? 20.257 -8.247 -12.213 1.00 87.81 107 ALA A N 1
ATOM 848 C CA . ALA A 1 107 ? 21.647 -8.063 -11.797 1.00 87.81 107 ALA A CA 1
ATOM 849 C C . ALA A 1 107 ? 21.921 -8.573 -10.372 1.00 87.81 107 ALA A C 1
ATOM 851 O O . ALA A 1 107 ? 23.059 -8.515 -9.910 1.00 87.81 107 ALA A O 1
ATOM 852 N N . GLY A 1 108 ? 20.902 -9.073 -9.662 1.00 82.31 108 GLY A N 1
ATOM 853 C CA . GLY A 1 108 ? 21.048 -9.567 -8.291 1.00 82.31 108 GLY A CA 1
ATOM 854 C C . GLY A 1 108 ? 21.358 -8.468 -7.269 1.00 82.31 108 GLY A C 1
ATOM 855 O O . GLY A 1 108 ? 21.823 -8.769 -6.169 1.00 82.31 108 GLY A O 1
ATOM 856 N N . SER A 1 109 ? 21.110 -7.199 -7.617 1.00 86.38 109 SER A N 1
ATOM 857 C CA . SER A 1 109 ? 21.212 -6.061 -6.696 1.00 86.38 109 SER A CA 1
ATOM 858 C C . SER A 1 109 ? 20.270 -6.238 -5.498 1.00 86.38 109 SER A C 1
ATOM 860 O O . SER A 1 109 ? 19.317 -7.000 -5.590 1.00 86.38 109 SER A O 1
ATOM 862 N N . PRO A 1 110 ? 20.460 -5.549 -4.360 1.00 85.38 110 PRO A N 1
ATOM 863 C CA . PRO A 1 110 ? 19.539 -5.650 -3.226 1.00 85.38 110 PRO A CA 1
ATOM 864 C C . PRO A 1 110 ? 18.098 -5.253 -3.588 1.00 85.38 110 PRO A C 1
ATOM 866 O O . PRO A 1 110 ? 17.876 -4.243 -4.251 1.00 85.38 110 PRO A O 1
ATOM 869 N N . LEU A 1 111 ? 17.110 -6.014 -3.097 1.00 83.12 111 LEU A N 1
ATOM 870 C CA . LEU A 1 111 ? 15.687 -5.752 -3.349 1.00 83.12 111 LEU A CA 1
ATOM 871 C C . LEU A 1 111 ? 15.284 -4.347 -2.854 1.00 83.12 111 LEU A C 1
ATOM 873 O O . LEU A 1 111 ? 15.344 -4.091 -1.641 1.00 83.12 111 LEU A O 1
ATOM 877 N N . PRO A 1 112 ? 14.784 -3.454 -3.732 1.00 79.62 112 PRO A N 1
ATOM 878 C CA . PRO A 1 112 ? 14.239 -2.172 -3.312 1.00 79.62 112 PRO A CA 1
ATOM 879 C C . PRO A 1 112 ? 13.065 -2.408 -2.367 1.00 79.62 112 PRO A C 1
ATOM 881 O O . PRO A 1 112 ? 12.124 -3.125 -2.695 1.00 79.62 112 PRO A O 1
ATOM 884 N N . GLY A 1 113 ? 13.099 -1.825 -1.170 1.00 75.81 113 GLY A N 1
ATOM 885 C CA . GLY A 1 113 ? 12.057 -2.114 -0.176 1.00 75.81 113 GLY A CA 1
ATOM 886 C C . GLY A 1 113 ? 12.452 -3.113 0.911 1.00 75.81 113 GLY A C 1
ATOM 887 O O . GLY A 1 113 ? 11.749 -3.198 1.920 1.00 75.81 113 GLY A O 1
ATOM 888 N N . ALA A 1 114 ? 13.549 -3.855 0.740 1.00 79.00 114 ALA A N 1
ATOM 889 C CA . ALA A 1 114 ? 13.978 -4.861 1.707 1.00 79.00 114 ALA A CA 1
ATOM 890 C C . ALA A 1 114 ? 14.581 -4.254 2.978 1.00 79.00 114 ALA A C 1
ATOM 892 O O . ALA A 1 114 ? 15.144 -3.157 2.957 1.00 79.00 114 ALA A O 1
ATOM 893 N N . MET A 1 115 ? 14.497 -5.004 4.083 1.00 74.25 115 MET A N 1
ATOM 894 C CA . MET A 1 115 ? 15.207 -4.683 5.327 1.00 74.25 115 MET A CA 1
ATOM 895 C C . MET A 1 115 ? 16.724 -4.715 5.138 1.00 74.25 115 MET A C 1
ATOM 897 O O . MET A 1 115 ? 17.426 -3.891 5.708 1.00 74.25 115 MET A O 1
ATOM 901 N N . SER A 1 116 ? 17.223 -5.642 4.317 1.00 79.06 116 SER A N 1
ATOM 902 C CA . SER A 1 116 ? 18.652 -5.795 4.034 1.00 79.06 116 SER A CA 1
ATOM 903 C C . SER A 1 116 ? 19.236 -4.646 3.211 1.00 79.06 116 SER A C 1
ATOM 905 O O . SER A 1 116 ? 20.430 -4.394 3.307 1.00 79.06 116 SER A O 1
ATOM 907 N N . ALA A 1 117 ? 18.414 -3.950 2.418 1.00 81.56 117 ALA A N 1
ATOM 908 C CA . ALA A 1 117 ? 18.872 -2.859 1.562 1.00 81.56 117 ALA A CA 1
ATOM 909 C C . ALA A 1 117 ? 19.008 -1.526 2.319 1.00 81.56 117 ALA A C 1
ATOM 911 O O . ALA A 1 117 ? 19.930 -0.765 2.051 1.00 81.56 117 ALA A O 1
ATOM 912 N N . ASP A 1 118 ? 18.093 -1.231 3.251 1.00 85.00 118 ASP A N 1
ATOM 913 C CA . ASP A 1 118 ? 18.099 0.019 4.028 1.00 85.00 118 ASP A CA 1
ATOM 914 C C . ASP A 1 118 ? 17.383 -0.174 5.382 1.00 85.00 118 ASP A C 1
ATOM 916 O O . ASP A 1 118 ? 16.210 0.191 5.538 1.00 85.00 118 ASP A O 1
ATOM 920 N N . PRO A 1 119 ? 18.044 -0.795 6.375 1.00 85.56 119 PRO A N 1
ATOM 921 C CA . PRO A 1 119 ? 17.404 -1.158 7.638 1.00 85.56 119 PRO A CA 1
ATOM 922 C C . PRO A 1 119 ? 16.970 0.069 8.451 1.00 85.56 119 PRO A C 1
ATOM 924 O O . PRO A 1 119 ? 15.917 0.041 9.089 1.00 85.56 119 PRO A O 1
ATOM 927 N N . GLY A 1 120 ? 17.737 1.165 8.401 1.00 88.75 120 GLY A N 1
ATOM 928 C CA . GLY A 1 120 ? 17.441 2.393 9.142 1.00 88.75 120 GLY A CA 1
ATOM 929 C C . GLY A 1 120 ? 16.138 3.041 8.681 1.00 88.75 120 GLY A C 1
ATOM 930 O O . GLY A 1 120 ? 15.251 3.319 9.494 1.00 88.75 120 GLY A O 1
ATOM 931 N N . ARG A 1 121 ? 15.961 3.197 7.363 1.00 87.44 121 ARG A N 1
ATOM 932 C CA . ARG A 1 121 ? 14.712 3.719 6.799 1.00 87.44 121 ARG A CA 1
ATOM 933 C C . ARG A 1 121 ? 13.518 2.824 7.111 1.00 87.44 121 ARG A C 1
ATOM 935 O O . ARG A 1 121 ? 12.426 3.336 7.342 1.00 87.44 121 ARG A O 1
ATOM 942 N N . ARG A 1 122 ? 13.698 1.501 7.147 1.00 87.38 122 ARG A N 1
ATOM 943 C CA . ARG A 1 122 ? 12.608 0.565 7.479 1.00 87.38 122 ARG A CA 1
ATOM 944 C C . ARG A 1 122 ? 12.181 0.662 8.932 1.00 87.38 122 ARG A C 1
ATOM 946 O O . ARG A 1 122 ? 10.980 0.679 9.189 1.00 87.38 122 ARG A O 1
ATOM 953 N N . LEU A 1 123 ? 13.126 0.778 9.862 1.00 88.44 123 LEU A N 1
ATOM 954 C CA . LEU A 1 123 ? 12.804 1.027 11.267 1.00 88.44 123 LEU A CA 1
ATOM 955 C C . LEU A 1 123 ? 12.042 2.343 11.428 1.00 88.44 123 LEU A C 1
ATOM 957 O O . LEU A 1 123 ? 11.035 2.377 12.131 1.00 88.44 123 LEU A O 1
ATOM 961 N N . PHE A 1 124 ? 12.462 3.393 10.719 1.00 91.12 124 PHE A N 1
ATOM 962 C CA . PHE A 1 124 ? 11.749 4.668 10.719 1.00 91.12 124 PHE A CA 1
ATOM 963 C C . PHE A 1 124 ? 10.330 4.547 10.148 1.00 91.12 124 PHE A C 1
ATOM 965 O O . PHE A 1 124 ? 9.397 5.109 10.709 1.00 91.12 124 PHE A O 1
ATOM 972 N N . GLU A 1 125 ? 10.129 3.789 9.068 1.00 89.75 125 GLU A N 1
ATOM 973 C CA . GLU A 1 125 ? 8.791 3.536 8.524 1.00 89.75 125 GLU A CA 1
ATOM 974 C C . GLU A 1 125 ? 7.909 2.745 9.498 1.00 89.75 125 GLU A C 1
ATOM 976 O O . GLU A 1 125 ? 6.747 3.095 9.672 1.00 89.75 125 GLU A O 1
ATOM 981 N N . VAL A 1 126 ? 8.436 1.708 10.158 1.00 91.62 126 VAL A N 1
ATOM 982 C CA . VAL A 1 126 ? 7.686 0.936 11.168 1.00 91.62 126 VAL A CA 1
ATOM 983 C C . VAL A 1 126 ? 7.321 1.822 12.359 1.00 91.62 126 VAL A C 1
ATOM 985 O O . VAL A 1 126 ? 6.165 1.829 12.782 1.00 91.62 126 VAL A O 1
ATOM 988 N N . ALA A 1 127 ? 8.271 2.613 12.863 1.00 92.06 127 ALA A N 1
ATOM 989 C CA . ALA A 1 127 ? 8.020 3.588 13.918 1.00 92.06 127 ALA A CA 1
ATOM 990 C C . ALA A 1 127 ? 7.000 4.646 13.472 1.00 92.06 127 ALA A C 1
ATOM 992 O O . ALA A 1 127 ? 6.118 5.004 14.243 1.00 92.06 127 ALA A O 1
ATOM 993 N N . GLY A 1 128 ? 7.071 5.095 12.217 1.00 91.69 128 GLY A N 1
ATOM 994 C CA . GLY A 1 128 ? 6.132 6.034 11.609 1.00 91.69 128 GLY A CA 1
ATOM 995 C C . GLY A 1 128 ? 4.721 5.467 11.470 1.00 91.69 128 GLY A C 1
ATOM 996 O O . GLY A 1 128 ? 3.761 6.173 11.761 1.00 91.69 128 GLY A O 1
ATOM 997 N N . VAL A 1 129 ? 4.574 4.191 11.100 1.00 92.44 129 VAL A N 1
ATOM 998 C CA . VAL A 1 129 ? 3.277 3.494 11.112 1.00 92.44 129 VAL A CA 1
ATOM 999 C C . VAL A 1 129 ? 2.754 3.400 12.539 1.00 92.44 129 VAL A C 1
ATOM 1001 O O . VAL A 1 129 ? 1.607 3.744 12.789 1.00 92.44 129 VAL A O 1
ATOM 1004 N N . TRP A 1 130 ? 3.581 2.959 13.485 1.00 93.00 130 TRP A N 1
ATOM 1005 C CA . TRP A 1 130 ? 3.150 2.730 14.861 1.00 93.00 130 TRP A CA 1
ATOM 1006 C C . TRP A 1 130 ? 2.786 4.030 15.593 1.00 93.00 130 TRP A C 1
ATOM 1008 O O . TRP A 1 130 ? 1.645 4.194 16.028 1.00 93.00 130 TRP A O 1
ATOM 1018 N N . LEU A 1 131 ? 3.720 4.982 15.677 1.00 92.31 131 LEU A N 1
ATOM 1019 C CA . LEU A 1 131 ? 3.497 6.288 16.305 1.00 92.31 131 LEU A CA 1
ATOM 1020 C C . LEU A 1 131 ? 2.474 7.108 15.523 1.00 92.31 131 LEU A C 1
ATOM 1022 O O . LEU A 1 131 ? 1.593 7.721 16.117 1.00 92.31 131 LEU A O 1
ATOM 1026 N N . GLY A 1 132 ? 2.558 7.097 14.193 1.00 89.44 132 GLY A N 1
ATOM 1027 C CA . GLY A 1 132 ? 1.630 7.827 13.341 1.00 89.44 132 GLY A CA 1
ATOM 1028 C C . GLY A 1 132 ? 0.197 7.344 13.514 1.00 89.44 132 GLY A C 1
ATOM 1029 O O . GLY A 1 132 ? -0.695 8.174 13.675 1.00 89.44 132 GLY A O 1
ATOM 1030 N N . SER A 1 133 ? -0.043 6.030 13.543 1.00 90.50 133 SER A N 1
ATOM 1031 C CA . SER A 1 133 ? -1.380 5.496 13.820 1.00 90.50 133 SER A CA 1
ATOM 1032 C C . SER A 1 133 ? -1.902 5.945 15.179 1.00 90.50 133 SER A C 1
ATOM 1034 O O . SER A 1 133 ? -3.026 6.430 15.253 1.00 90.50 133 SER A O 1
ATOM 1036 N N . LEU A 1 134 ? -1.088 5.840 16.234 1.00 89.00 134 LEU A N 1
ATOM 1037 C CA . LEU A 1 134 ? -1.498 6.218 17.590 1.00 89.00 134 LEU A CA 1
ATOM 1038 C C . LEU A 1 134 ? -1.834 7.709 17.708 1.00 89.00 134 LEU A C 1
ATOM 1040 O O . LEU A 1 134 ? -2.822 8.064 18.339 1.00 89.00 134 LEU A O 1
ATOM 1044 N N . LEU A 1 135 ? -1.030 8.580 17.098 1.00 89.31 135 LEU A N 1
ATOM 1045 C CA . LEU A 1 135 ? -1.179 10.031 17.234 1.00 89.31 135 LEU A CA 1
ATOM 1046 C C . LEU A 1 135 ? -2.270 10.628 16.335 1.00 89.31 135 LEU A C 1
ATOM 1048 O O . LEU A 1 135 ? -2.690 11.757 16.564 1.00 89.31 135 LEU A O 1
ATOM 1052 N N . SER A 1 136 ? -2.712 9.906 15.302 1.00 89.25 136 SER A N 1
ATOM 1053 C CA . SER A 1 136 ? -3.651 10.425 14.294 1.00 89.25 136 SER A CA 1
ATOM 1054 C C . SER A 1 136 ? -4.941 9.615 14.155 1.00 89.25 136 SER A C 1
ATOM 1056 O O . SER A 1 136 ? -5.667 9.793 13.177 1.00 89.25 136 SER A O 1
ATOM 1058 N N . GLY A 1 137 ? -5.218 8.692 15.083 1.00 84.69 137 GLY A N 1
ATOM 1059 C CA . GLY A 1 137 ? -6.374 7.793 14.982 1.00 84.69 137 GLY A CA 1
ATOM 1060 C C . GLY A 1 137 ? -6.311 6.868 13.759 1.00 84.69 137 GLY A C 1
ATOM 1061 O O . GLY A 1 137 ? -7.336 6.522 13.178 1.00 84.69 137 GLY A O 1
ATOM 1062 N N . GLY A 1 138 ? -5.100 6.509 13.327 1.00 89.69 138 GLY A N 1
ATOM 1063 C CA . GLY A 1 138 ? -4.843 5.619 12.194 1.00 89.69 138 GLY A CA 1
ATOM 1064 C C . GLY A 1 138 ? -4.520 6.308 10.865 1.00 89.69 138 GLY A C 1
ATOM 1065 O O . GLY A 1 138 ? -3.995 5.642 9.977 1.00 89.69 138 GLY A O 1
ATOM 1066 N N . LEU A 1 139 ? -4.736 7.619 10.707 1.00 93.31 139 LEU A N 1
ATOM 1067 C CA . LEU A 1 139 ? -4.575 8.293 9.408 1.00 93.31 139 LEU A CA 1
ATOM 1068 C C . LEU A 1 139 ? -3.151 8.206 8.836 1.00 93.31 139 LEU A C 1
ATOM 1070 O O . LEU A 1 139 ? -2.955 7.831 7.679 1.00 93.31 139 LEU A O 1
ATOM 1074 N N . ILE A 1 140 ? -2.138 8.537 9.639 1.00 93.56 140 ILE A N 1
ATOM 1075 C CA . ILE A 1 140 ? -0.733 8.511 9.206 1.00 93.56 140 ILE A CA 1
ATOM 1076 C C . ILE A 1 140 ? -0.274 7.068 8.955 1.00 93.56 140 ILE A C 1
ATOM 1078 O O . ILE A 1 140 ? 0.438 6.807 7.985 1.00 93.56 140 ILE A O 1
ATOM 1082 N N . GLY A 1 141 ? -0.704 6.107 9.775 1.00 93.06 141 GLY A N 1
ATOM 1083 C CA . GLY A 1 141 ? -0.389 4.698 9.534 1.00 93.06 141 GLY A CA 1
ATOM 1084 C C . GLY A 1 141 ? -1.037 4.156 8.264 1.00 93.06 141 GLY A C 1
ATOM 1085 O O . GLY A 1 141 ? -0.370 3.481 7.478 1.00 93.06 141 GLY A O 1
ATOM 1086 N N . ALA A 1 142 ? -2.298 4.519 8.009 1.00 94.75 142 ALA A N 1
ATOM 1087 C CA . ALA A 1 142 ? -2.989 4.215 6.762 1.00 94.75 142 ALA A CA 1
ATOM 1088 C C . ALA A 1 142 ? -2.245 4.819 5.564 1.00 94.75 142 ALA A C 1
ATOM 1090 O O . ALA A 1 142 ? -2.072 4.137 4.559 1.00 94.75 142 ALA A O 1
ATOM 1091 N N . TRP A 1 143 ? -1.719 6.042 5.690 1.00 95.12 143 TRP A N 1
ATOM 1092 C CA . TRP A 1 143 ? -0.890 6.677 4.663 1.00 95.12 143 TRP A CA 1
ATOM 1093 C C . TRP A 1 143 ? 0.377 5.882 4.331 1.00 95.12 143 TRP A C 1
ATOM 1095 O O . TRP A 1 143 ? 0.662 5.646 3.154 1.00 95.12 143 TRP A O 1
ATOM 1105 N N . PHE A 1 144 ? 1.116 5.406 5.336 1.00 93.94 144 PHE A N 1
ATOM 1106 C CA . PHE A 1 144 ? 2.279 4.541 5.101 1.00 93.94 144 PHE A CA 1
ATOM 1107 C C . PHE A 1 144 ? 1.889 3.213 4.442 1.00 93.94 144 PHE A C 1
ATOM 1109 O O . PHE A 1 144 ? 2.576 2.764 3.520 1.00 93.94 144 PHE A O 1
ATOM 1116 N N . LEU A 1 145 ? 0.783 2.608 4.882 1.00 95.31 145 LEU A N 1
ATOM 1117 C CA . LEU A 1 145 ? 0.269 1.355 4.336 1.00 95.31 145 LEU A CA 1
ATOM 1118 C C . LEU A 1 145 ? -0.098 1.491 2.853 1.00 95.31 145 LEU A C 1
ATOM 1120 O O . LEU A 1 145 ? 0.423 0.745 2.023 1.00 95.31 145 LEU A O 1
ATOM 1124 N N . VAL A 1 146 ? -0.944 2.463 2.499 1.00 95.38 146 VAL A N 1
ATOM 1125 C CA . VAL A 1 146 ? -1.384 2.653 1.107 1.00 95.38 146 VAL A CA 1
ATOM 1126 C C . VAL A 1 146 ? -0.226 3.094 0.217 1.00 95.38 146 VAL A C 1
ATOM 1128 O O . VAL A 1 146 ? -0.135 2.651 -0.923 1.00 95.38 146 VAL A O 1
ATOM 1131 N N . ARG A 1 147 ? 0.726 3.884 0.734 1.00 93.31 147 ARG A N 1
ATOM 1132 C CA . ARG A 1 147 ? 1.951 4.224 -0.001 1.00 93.31 147 ARG A CA 1
ATOM 1133 C C . ARG A 1 147 ? 2.780 2.980 -0.318 1.00 93.31 147 ARG A C 1
ATOM 1135 O O . ARG A 1 147 ? 3.244 2.839 -1.448 1.00 93.31 147 ARG A O 1
ATOM 1142 N N . ALA A 1 148 ? 2.959 2.082 0.650 1.00 92.19 148 ALA A N 1
ATOM 1143 C CA . ALA A 1 148 ? 3.666 0.826 0.427 1.00 92.19 148 ALA A CA 1
ATOM 1144 C C . ALA A 1 148 ? 2.935 -0.061 -0.595 1.00 92.19 148 ALA A C 1
ATOM 1146 O O . ALA A 1 148 ? 3.588 -0.639 -1.464 1.00 92.19 148 ALA A O 1
ATOM 1147 N N . ALA A 1 149 ? 1.600 -0.117 -0.547 1.00 94.00 149 ALA A N 1
ATOM 1148 C CA . ALA A 1 149 ? 0.800 -0.888 -1.501 1.00 94.00 149 ALA A CA 1
ATOM 1149 C C . ALA A 1 149 ? 0.863 -0.308 -2.925 1.00 94.00 149 ALA A C 1
ATOM 1151 O O . ALA A 1 149 ? 1.012 -1.064 -3.883 1.00 94.00 149 ALA A O 1
ATOM 1152 N N . ASN A 1 150 ? 0.837 1.023 -3.073 1.00 93.50 150 ASN A N 1
ATOM 1153 C CA . ASN A 1 150 ? 1.022 1.686 -4.368 1.00 93.50 150 ASN A CA 1
ATOM 1154 C C . ASN A 1 150 ? 2.375 1.330 -4.985 1.00 93.50 150 ASN A C 1
ATOM 1156 O O . ASN A 1 150 ? 2.435 0.944 -6.147 1.00 93.50 150 ASN A O 1
ATOM 1160 N N . MET A 1 151 ? 3.458 1.418 -4.203 1.00 90.94 151 MET A N 1
ATOM 1161 C CA . MET A 1 151 ? 4.787 1.029 -4.682 1.00 90.94 151 MET A CA 1
ATOM 1162 C C . MET A 1 151 ? 4.814 -0.444 -5.098 1.00 90.94 151 MET A C 1
ATOM 1164 O O . MET A 1 151 ? 5.342 -0.768 -6.154 1.00 90.94 151 MET A O 1
ATOM 1168 N N . ALA A 1 152 ? 4.214 -1.329 -4.301 1.00 91.00 152 ALA A N 1
ATOM 1169 C CA . ALA A 1 152 ? 4.166 -2.755 -4.596 1.00 91.00 152 ALA A CA 1
ATOM 1170 C C . ALA A 1 152 ? 3.443 -3.059 -5.918 1.00 91.00 152 ALA A C 1
ATOM 1172 O O . ALA A 1 152 ? 3.980 -3.767 -6.768 1.00 91.00 152 ALA A O 1
ATOM 1173 N N . GLY A 1 153 ? 2.251 -2.493 -6.120 1.00 91.44 153 GLY A N 1
ATOM 1174 C CA . GLY A 1 153 ? 1.502 -2.691 -7.358 1.00 91.44 153 GLY A CA 1
ATOM 1175 C C . GLY A 1 153 ? 2.149 -2.006 -8.567 1.00 91.44 153 GLY A C 1
ATOM 1176 O O . GLY A 1 153 ? 2.111 -2.557 -9.667 1.00 91.44 153 GLY A O 1
ATOM 1177 N N . PHE A 1 154 ? 2.796 -0.851 -8.375 1.00 91.69 154 PHE A N 1
ATOM 1178 C CA . PHE A 1 154 ? 3.571 -0.184 -9.422 1.00 91.69 154 PHE A CA 1
ATOM 1179 C C . PHE A 1 154 ? 4.730 -1.062 -9.906 1.00 91.69 154 PHE A C 1
ATOM 1181 O O . PHE A 1 154 ? 4.877 -1.277 -11.107 1.00 91.69 154 PHE A O 1
ATOM 1188 N N . LEU A 1 155 ? 5.504 -1.627 -8.976 1.00 89.81 155 LEU A N 1
ATOM 1189 C CA . LEU A 1 155 ? 6.608 -2.535 -9.286 1.00 89.81 155 LEU A CA 1
ATOM 1190 C C . LEU A 1 155 ? 6.117 -3.816 -9.971 1.00 89.81 155 LEU A C 1
ATOM 1192 O O . LEU A 1 155 ? 6.702 -4.244 -10.962 1.00 89.81 155 LEU A O 1
ATOM 1196 N N . ALA A 1 156 ? 4.999 -4.378 -9.505 1.00 89.00 156 ALA A N 1
ATOM 1197 C CA . ALA A 1 156 ? 4.348 -5.511 -10.156 1.00 89.00 156 ALA A CA 1
ATOM 1198 C C . ALA A 1 156 ? 3.936 -5.199 -11.603 1.00 89.00 156 ALA A C 1
ATOM 1200 O O . ALA A 1 156 ? 4.210 -5.987 -12.502 1.00 89.00 156 ALA A O 1
ATOM 1201 N N . GLY A 1 157 ? 3.337 -4.034 -11.857 1.00 89.06 157 GLY A N 1
ATOM 1202 C CA . GLY A 1 157 ? 2.996 -3.614 -13.219 1.00 89.06 157 GLY A CA 1
ATOM 1203 C C . GLY A 1 157 ? 4.230 -3.383 -14.094 1.00 89.06 157 GLY A C 1
ATOM 1204 O O . GLY A 1 157 ? 4.224 -3.737 -15.269 1.00 89.06 157 GLY A O 1
ATOM 1205 N N . GLY A 1 158 ? 5.320 -2.875 -13.512 1.00 87.44 158 GLY A N 1
ATOM 1206 C CA . GLY A 1 158 ? 6.612 -2.764 -14.188 1.00 87.44 158 GLY A CA 1
ATOM 1207 C C . GLY A 1 158 ? 7.160 -4.117 -14.650 1.00 87.44 158 GLY A C 1
ATOM 1208 O O . GLY A 1 158 ? 7.680 -4.209 -15.757 1.00 87.44 158 GLY A O 1
ATOM 1209 N N . LEU A 1 159 ? 6.987 -5.180 -13.857 1.00 84.12 159 LEU A N 1
ATOM 1210 C CA . LEU A 1 159 ? 7.393 -6.536 -14.246 1.00 84.12 159 LEU A CA 1
ATOM 1211 C C . LEU A 1 159 ? 6.618 -7.052 -15.459 1.00 84.12 159 LEU A C 1
ATOM 1213 O O . LEU A 1 159 ? 7.212 -7.697 -16.313 1.00 84.12 159 LEU A O 1
ATOM 1217 N N . ILE A 1 160 ? 5.320 -6.750 -15.562 1.00 89.25 160 ILE A N 1
ATOM 1218 C CA . ILE A 1 160 ? 4.521 -7.137 -16.736 1.00 89.25 160 ILE A CA 1
ATOM 1219 C C . ILE A 1 160 ? 5.138 -6.548 -18.006 1.00 89.25 160 ILE A C 1
ATOM 1221 O O . ILE A 1 160 ? 5.278 -7.258 -18.994 1.00 89.25 160 ILE A O 1
ATOM 1225 N N . LEU A 1 161 ? 5.548 -5.277 -17.959 1.00 86.00 161 LEU A N 1
ATOM 1226 C CA . LEU A 1 161 ? 6.183 -4.590 -19.088 1.00 86.00 161 LEU A CA 1
ATOM 1227 C C . LEU A 1 161 ? 7.567 -5.159 -19.417 1.00 86.00 161 LEU A C 1
ATOM 1229 O O . LEU A 1 161 ? 7.930 -5.263 -20.580 1.00 86.00 161 LEU A O 1
ATOM 1233 N N . VAL A 1 162 ? 8.340 -5.513 -18.391 1.00 84.19 162 VAL A N 1
ATOM 1234 C CA . VAL A 1 162 ? 9.700 -6.047 -18.539 1.00 84.19 162 VAL A CA 1
ATOM 1235 C C . VAL A 1 162 ? 9.700 -7.467 -19.111 1.00 84.19 162 VAL A C 1
ATOM 1237 O O . VAL A 1 162 ? 10.535 -7.783 -19.953 1.00 84.19 162 VAL A O 1
ATOM 1240 N N . PHE A 1 163 ? 8.785 -8.324 -18.654 1.00 84.06 163 PHE A N 1
ATOM 1241 C CA . PHE A 1 163 ? 8.692 -9.727 -19.075 1.00 84.06 163 PHE A CA 1
ATOM 1242 C C . PHE A 1 163 ? 7.732 -9.963 -20.238 1.00 84.06 163 PHE A C 1
ATOM 1244 O O . PHE A 1 163 ? 7.607 -11.104 -20.677 1.00 84.06 163 PHE A O 1
ATOM 1251 N N . ASP A 1 164 ? 7.024 -8.922 -20.679 1.00 86.62 164 ASP A N 1
ATOM 1252 C CA . ASP A 1 164 ? 5.925 -9.001 -21.646 1.00 86.62 164 ASP A CA 1
ATOM 1253 C C . ASP A 1 164 ? 4.928 -10.128 -21.309 1.00 86.62 164 ASP A C 1
ATOM 1255 O O . ASP A 1 164 ? 4.488 -10.911 -22.150 1.00 86.62 164 ASP A O 1
ATOM 1259 N N . SER A 1 165 ? 4.625 -10.277 -20.013 1.00 86.56 165 SER A N 1
ATOM 1260 C CA . SER A 1 165 ? 3.820 -11.387 -19.505 1.00 86.56 165 SER A CA 1
ATOM 1261 C C . SER A 1 165 ? 2.920 -10.955 -18.349 1.00 86.56 165 SER A C 1
ATOM 1263 O O . SER A 1 165 ? 3.415 -10.484 -17.319 1.00 86.56 165 SER A O 1
ATOM 1265 N N . PRO A 1 166 ? 1.595 -11.183 -18.440 1.00 84.94 166 PRO A N 1
ATOM 1266 C CA . PRO A 1 166 ? 0.654 -10.823 -17.379 1.00 84.94 166 PRO A CA 1
ATOM 1267 C C . PRO A 1 166 ? 0.825 -11.678 -16.115 1.00 84.94 166 PRO A C 1
ATOM 1269 O O . PRO A 1 166 ? 0.338 -11.307 -15.050 1.00 84.94 166 PRO A O 1
ATOM 1272 N N . LEU A 1 167 ? 1.524 -12.814 -16.212 1.00 86.00 167 LEU A N 1
ATOM 1273 C CA . LEU A 1 167 ? 1.794 -13.706 -15.082 1.00 86.00 167 LEU A CA 1
ATOM 1274 C C . LEU A 1 167 ? 3.085 -13.347 -14.336 1.00 86.00 167 LEU A C 1
ATOM 1276 O O . LEU A 1 167 ? 3.322 -13.876 -13.249 1.00 86.00 167 LEU A O 1
ATOM 1280 N N . ALA A 1 168 ? 3.901 -12.433 -14.872 1.00 83.25 168 ALA A N 1
ATOM 1281 C CA . ALA A 1 168 ? 5.168 -12.030 -14.267 1.00 83.25 168 ALA A CA 1
ATOM 1282 C C . ALA A 1 168 ? 5.055 -11.573 -12.797 1.00 83.25 168 ALA A C 1
ATOM 1284 O O . ALA A 1 168 ? 5.909 -11.963 -11.997 1.00 83.25 168 ALA A O 1
ATOM 1285 N N . PRO A 1 169 ? 4.000 -10.843 -12.373 1.00 82.19 169 PRO A N 1
ATOM 1286 C CA . PRO A 1 169 ? 3.816 -10.506 -10.968 1.00 82.19 169 PRO A CA 1
ATOM 1287 C C . PRO A 1 169 ? 3.724 -11.732 -10.065 1.00 82.19 169 PRO A C 1
ATOM 1289 O O . PRO A 1 169 ? 4.277 -11.711 -8.980 1.00 82.19 169 PRO A O 1
ATOM 1292 N N . ILE A 1 170 ? 3.085 -12.822 -10.491 1.00 78.75 170 ILE A N 1
ATOM 1293 C CA . ILE A 1 170 ? 2.906 -14.006 -9.635 1.00 78.75 170 ILE A CA 1
ATOM 1294 C C . ILE A 1 170 ? 4.259 -14.648 -9.312 1.00 78.75 170 ILE A C 1
ATOM 1296 O O . ILE A 1 170 ? 4.493 -15.068 -8.182 1.00 78.75 170 ILE A O 1
ATOM 1300 N N . ALA A 1 171 ? 5.159 -14.690 -10.294 1.00 68.50 171 ALA A N 1
ATOM 1301 C CA . ALA A 1 171 ? 6.481 -15.283 -10.134 1.00 68.50 171 ALA A CA 1
ATOM 1302 C C . ALA A 1 171 ? 7.474 -14.366 -9.396 1.00 68.50 171 ALA A C 1
ATOM 1304 O O . ALA A 1 171 ? 8.396 -14.858 -8.750 1.00 68.50 171 ALA A O 1
ATOM 1305 N N . ALA A 1 172 ? 7.298 -13.044 -9.493 1.00 72.00 172 ALA A N 1
ATOM 1306 C CA . ALA A 1 172 ? 8.298 -12.058 -9.082 1.00 72.00 172 ALA A CA 1
ATOM 1307 C C . ALA A 1 172 ? 7.815 -11.062 -8.010 1.00 72.00 172 ALA A C 1
ATOM 1309 O O . ALA A 1 172 ? 8.541 -10.119 -7.678 1.00 72.00 172 ALA A O 1
ATOM 1310 N N . PHE A 1 173 ? 6.611 -11.240 -7.448 1.00 82.25 173 PHE A N 1
ATOM 1311 C CA . PHE A 1 173 ? 6.159 -10.446 -6.307 1.00 82.25 173 PHE A CA 1
ATOM 1312 C C . PHE A 1 173 ? 6.931 -10.874 -5.048 1.00 82.25 173 PHE A C 1
ATOM 1314 O O . PHE A 1 173 ? 6.807 -12.022 -4.614 1.00 82.25 173 PHE A O 1
ATOM 1321 N N . PRO A 1 174 ? 7.722 -9.993 -4.414 1.00 82.19 174 PRO A N 1
ATOM 1322 C CA . PRO A 1 174 ? 8.586 -10.406 -3.324 1.00 82.19 174 PRO A CA 1
ATOM 1323 C C . PRO A 1 174 ? 7.752 -10.765 -2.095 1.00 82.19 174 PRO A C 1
ATOM 1325 O O . PRO A 1 174 ? 6.951 -9.954 -1.623 1.00 82.19 174 PRO A O 1
ATOM 1328 N N . LEU A 1 175 ? 8.000 -11.943 -1.513 1.00 84.88 175 LEU A N 1
ATOM 1329 C CA . LEU A 1 175 ? 7.344 -12.383 -0.273 1.00 84.88 175 LEU A CA 1
ATOM 1330 C C . LEU A 1 175 ? 7.496 -11.344 0.850 1.00 84.88 175 LEU A C 1
ATOM 1332 O O . LEU A 1 175 ? 6.569 -11.097 1.620 1.00 84.88 175 LEU A O 1
ATOM 1336 N N . TRP A 1 176 ? 8.652 -10.676 0.897 1.00 84.69 176 TRP A N 1
ATOM 1337 C CA . TRP A 1 176 ? 8.920 -9.587 1.833 1.00 84.69 176 TRP A CA 1
ATOM 1338 C C . TRP A 1 176 ? 7.898 -8.445 1.739 1.00 84.69 176 TRP A C 1
ATOM 1340 O O . TRP A 1 176 ? 7.477 -7.903 2.759 1.00 84.69 176 TRP A O 1
ATOM 1350 N N . THR A 1 177 ? 7.455 -8.094 0.531 1.00 87.94 177 THR A N 1
ATOM 1351 C CA . THR A 1 177 ? 6.450 -7.048 0.318 1.00 87.94 177 THR A CA 1
ATOM 1352 C C . THR A 1 177 ? 5.108 -7.450 0.924 1.00 87.94 177 THR A C 1
ATOM 1354 O O . THR A 1 177 ? 4.469 -6.631 1.582 1.00 87.94 177 THR A O 1
ATOM 1357 N N . ILE A 1 178 ? 4.712 -8.719 0.785 1.00 89.56 178 ILE A N 1
ATOM 1358 C CA . ILE A 1 178 ? 3.484 -9.259 1.387 1.00 89.56 178 ILE A CA 1
ATOM 1359 C C . ILE A 1 178 ? 3.568 -9.189 2.915 1.00 89.56 178 ILE A C 1
ATOM 1361 O O . ILE A 1 178 ? 2.668 -8.646 3.556 1.00 89.56 178 ILE A O 1
ATOM 1365 N N . LEU A 1 179 ? 4.674 -9.669 3.494 1.00 90.81 179 LEU A N 1
ATOM 1366 C CA . LEU A 1 179 ? 4.907 -9.629 4.942 1.00 90.81 179 LEU A CA 1
ATOM 1367 C C . LEU A 1 179 ? 4.882 -8.199 5.486 1.00 90.81 179 LEU A C 1
ATOM 1369 O O . LEU A 1 179 ? 4.279 -7.940 6.526 1.00 90.81 179 LEU A O 1
ATOM 1373 N N . ARG A 1 180 ? 5.489 -7.252 4.765 1.00 91.00 180 ARG A N 1
ATOM 1374 C CA . ARG A 1 180 ? 5.496 -5.835 5.136 1.00 91.00 180 ARG A CA 1
ATOM 1375 C C . ARG A 1 180 ? 4.089 -5.237 5.141 1.00 91.00 180 ARG A C 1
ATOM 1377 O O . ARG A 1 180 ? 3.726 -4.571 6.108 1.00 91.00 180 ARG A O 1
ATOM 1384 N N . LEU A 1 181 ? 3.296 -5.476 4.095 1.00 94.06 181 LEU A N 1
ATOM 1385 C CA . LEU A 1 181 ? 1.916 -4.983 4.017 1.00 94.06 181 LEU A CA 1
ATOM 1386 C C . LEU A 1 181 ? 1.037 -5.598 5.110 1.00 94.06 181 LEU A C 1
ATOM 1388 O O . LEU A 1 181 ? 0.291 -4.874 5.767 1.00 94.06 181 LEU A O 1
ATOM 1392 N N . ALA A 1 182 ? 1.176 -6.903 5.357 1.00 94.06 182 ALA A N 1
ATOM 1393 C CA . ALA A 1 182 ? 0.476 -7.591 6.436 1.00 94.06 182 ALA A CA 1
ATOM 1394 C C . ALA A 1 182 ? 0.867 -7.033 7.815 1.00 94.06 182 ALA A C 1
ATOM 1396 O O . ALA A 1 182 ? -0.003 -6.763 8.641 1.00 94.06 182 ALA A O 1
ATOM 1397 N N . GLY A 1 183 ? 2.161 -6.786 8.047 1.00 93.12 183 GLY A N 1
ATOM 1398 C CA . GLY A 1 183 ? 2.662 -6.183 9.281 1.00 93.12 183 GLY A CA 1
ATOM 1399 C C . GLY A 1 183 ? 2.113 -4.775 9.515 1.00 93.12 183 GLY A C 1
ATOM 1400 O O . GLY A 1 183 ? 1.659 -4.464 10.615 1.00 93.12 183 GLY A O 1
ATOM 1401 N N . TYR A 1 184 ? 2.084 -3.931 8.480 1.00 95.00 184 TYR A N 1
ATOM 1402 C CA . TYR A 1 184 ? 1.502 -2.588 8.568 1.00 95.00 184 TYR A CA 1
ATOM 1403 C C . TYR A 1 184 ? -0.008 -2.622 8.808 1.00 95.00 184 TYR A C 1
ATOM 1405 O O . TYR A 1 184 ? -0.498 -1.883 9.659 1.00 95.00 184 TYR A O 1
ATOM 1413 N N . ALA A 1 185 ? -0.737 -3.500 8.115 1.00 94.44 185 ALA A N 1
ATOM 1414 C CA . ALA A 1 185 ? -2.167 -3.697 8.334 1.00 94.44 185 ALA A CA 1
ATOM 1415 C C . ALA A 1 185 ? -2.461 -4.145 9.775 1.00 94.44 185 ALA A C 1
ATOM 1417 O O . ALA A 1 185 ? -3.334 -3.580 10.432 1.00 94.44 185 ALA A O 1
ATOM 1418 N N . GLY A 1 186 ? -1.690 -5.106 10.294 1.00 92.88 186 GLY A N 1
ATOM 1419 C CA . GLY A 1 186 ? -1.799 -5.570 11.675 1.00 92.88 186 GLY A CA 1
ATOM 1420 C C . GLY A 1 186 ? -1.541 -4.453 12.685 1.00 92.88 186 GLY A C 1
ATOM 1421 O O . GLY A 1 186 ? -2.363 -4.226 13.569 1.00 92.88 186 GLY A O 1
ATOM 1422 N N . LEU A 1 187 ? -0.448 -3.700 12.525 1.00 92.94 187 LEU A N 1
ATOM 1423 C CA . LEU A 1 187 ? -0.124 -2.565 13.398 1.00 92.94 187 LEU A CA 1
ATOM 1424 C C . LEU A 1 187 ? -1.218 -1.493 13.387 1.00 92.94 187 LEU A C 1
ATOM 1426 O O . LEU A 1 187 ? -1.592 -0.984 14.445 1.00 92.94 187 LEU A O 1
ATOM 1430 N N . LEU A 1 188 ? -1.750 -1.166 12.211 1.00 92.75 188 LEU A N 1
ATOM 1431 C CA . LEU A 1 188 ? -2.819 -0.184 12.050 1.00 92.75 188 LEU A CA 1
ATOM 1432 C C . LEU A 1 188 ? -4.093 -0.607 12.797 1.00 92.75 188 LEU A C 1
ATOM 1434 O O . LEU A 1 188 ? -4.694 0.188 13.515 1.00 92.75 188 LEU A O 1
ATOM 1438 N N . VAL A 1 189 ? -4.474 -1.879 12.685 1.00 92.88 189 VAL A N 1
ATOM 1439 C CA . VAL A 1 189 ? -5.649 -2.418 13.378 1.00 92.88 189 VAL A CA 1
ATOM 1440 C C . VAL A 1 189 ? -5.431 -2.497 14.890 1.00 92.88 189 VAL A C 1
ATOM 1442 O O . VAL A 1 189 ? -6.319 -2.119 15.652 1.00 92.88 189 VAL A O 1
ATOM 1445 N N . LEU A 1 190 ? -4.257 -2.949 15.338 1.00 92.62 190 LEU A N 1
ATOM 1446 C CA . LEU A 1 190 ? -3.928 -3.064 16.762 1.00 92.62 190 LEU A CA 1
ATOM 1447 C C . LEU A 1 190 ? -3.928 -1.701 17.461 1.00 92.62 190 LEU A C 1
ATOM 1449 O O . LEU A 1 190 ? -4.494 -1.556 18.542 1.00 92.62 190 LEU A O 1
ATOM 1453 N N . THR A 1 191 ? -3.322 -0.695 16.832 1.00 91.62 191 THR A N 1
ATOM 1454 C CA . THR A 1 191 ? -3.279 0.671 17.373 1.00 91.62 191 THR A CA 1
ATOM 1455 C C . THR A 1 191 ? -4.660 1.321 17.387 1.00 91.62 191 THR A C 1
ATOM 1457 O O . THR A 1 191 ? -5.024 1.925 18.392 1.00 91.62 191 THR A O 1
ATOM 1460 N N . GLY A 1 192 ? -5.467 1.130 16.338 1.00 88.19 192 GLY A N 1
ATOM 1461 C CA . GLY A 1 192 ? -6.850 1.612 16.323 1.00 88.19 192 GLY A CA 1
ATOM 1462 C C . GLY A 1 192 ? -7.735 0.930 17.373 1.00 88.19 192 GLY A C 1
ATOM 1463 O O . GLY A 1 192 ? -8.547 1.592 18.014 1.00 88.19 192 GLY A O 1
ATOM 1464 N N . ARG A 1 193 ? -7.562 -0.380 17.605 1.00 87.31 193 ARG A N 1
ATOM 1465 C CA . ARG A 1 193 ? -8.283 -1.111 18.661 1.00 87.31 193 ARG A CA 1
ATOM 1466 C C . ARG A 1 193 ? -7.935 -0.574 20.048 1.00 87.31 193 ARG A C 1
ATOM 1468 O O . ARG A 1 193 ? -8.841 -0.309 20.830 1.00 87.31 193 ARG A O 1
ATOM 1475 N N . ALA A 1 194 ? -6.645 -0.374 20.318 1.00 86.56 194 ALA A N 1
ATOM 1476 C CA . ALA A 1 194 ? -6.175 0.166 21.590 1.00 86.56 194 ALA A CA 1
ATOM 1477 C C . ALA A 1 194 ? -6.723 1.577 21.870 1.00 86.56 194 ALA A C 1
ATOM 1479 O O . ALA A 1 194 ? -7.029 1.894 23.016 1.00 86.56 194 ALA A O 1
ATOM 1480 N N . ASP A 1 195 ? -6.864 2.415 20.840 1.00 84.62 195 ASP A N 1
ATOM 1481 C CA . ASP A 1 195 ? -7.466 3.746 20.972 1.00 84.62 195 ASP A CA 1
ATOM 1482 C C . ASP A 1 195 ? -8.975 3.674 21.260 1.00 84.62 195 ASP A C 1
ATOM 1484 O O . ASP A 1 195 ? -9.468 4.333 22.174 1.00 84.62 195 ASP A O 1
ATOM 1488 N N . ALA A 1 196 ? -9.705 2.801 20.559 1.00 83.62 196 ALA A N 1
ATOM 1489 C CA . ALA A 1 196 ? -11.130 2.587 20.815 1.00 83.62 196 ALA A CA 1
ATOM 1490 C C . ALA A 1 196 ? -11.399 2.083 22.245 1.00 83.62 196 ALA A C 1
ATOM 1492 O O . ALA A 1 196 ? -12.309 2.575 22.910 1.00 83.62 196 ALA A O 1
ATOM 1493 N N . ASP A 1 197 ? -10.579 1.154 22.744 1.00 84.69 197 ASP A N 1
ATOM 1494 C CA . ASP A 1 197 ? -10.700 0.648 24.116 1.00 84.69 197 ASP A CA 1
ATOM 1495 C C . ASP A 1 197 ? -10.401 1.744 25.156 1.00 84.69 197 ASP A C 1
ATOM 1497 O O . ASP A 1 197 ? -11.081 1.830 26.177 1.00 84.69 197 ASP A O 1
ATOM 1501 N N . ARG A 1 198 ? -9.440 2.643 24.888 1.00 82.19 198 ARG A N 1
ATOM 1502 C CA . ARG A 1 198 ? -9.181 3.813 25.750 1.00 82.19 198 ARG A CA 1
ATOM 1503 C C . ARG A 1 198 ? -10.361 4.779 25.791 1.00 82.19 198 ARG A C 1
ATOM 1505 O O . ARG A 1 198 ? -10.673 5.291 26.862 1.00 82.19 198 ARG A O 1
ATOM 1512 N N . GLN A 1 199 ? -11.005 5.029 24.653 1.00 78.25 199 GLN A N 1
ATOM 1513 C CA . GLN A 1 199 ? -12.159 5.929 24.572 1.00 78.25 199 GLN A CA 1
ATOM 1514 C C . GLN A 1 199 ? -13.359 5.387 25.357 1.00 78.25 199 GLN A C 1
ATOM 1516 O O . GLN A 1 199 ? -14.006 6.155 26.059 1.00 78.25 199 GLN A O 1
ATOM 1521 N N . LEU A 1 200 ? -13.597 4.071 25.324 1.00 76.25 200 LEU A N 1
ATOM 1522 C CA . LEU A 1 200 ? -14.645 3.418 26.121 1.00 76.25 200 LEU A CA 1
ATOM 1523 C C . LEU A 1 200 ? -14.401 3.528 27.6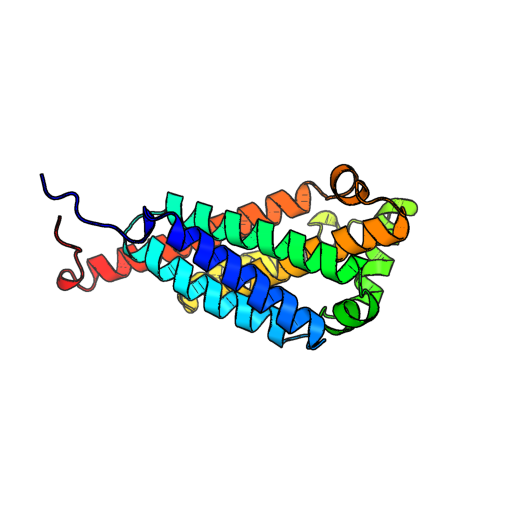34 1.00 76.25 200 LEU A C 1
ATOM 1525 O O . LEU A 1 200 ? -15.339 3.717 28.400 1.00 76.25 200 LEU A O 1
ATOM 1529 N N . VAL A 1 201 ? -13.141 3.433 28.073 1.00 78.56 201 VAL A N 1
ATOM 1530 C CA . VAL A 1 201 ? -12.780 3.623 29.490 1.00 78.56 201 VAL A CA 1
ATOM 1531 C C . VAL A 1 201 ? -12.933 5.087 29.917 1.00 78.56 201 VAL A C 1
ATOM 1533 O O . VAL A 1 201 ? -13.318 5.355 31.053 1.00 78.56 201 VAL A O 1
ATOM 1536 N N . ALA A 1 202 ? -12.615 6.032 29.028 1.00 79.50 202 ALA A N 1
ATOM 1537 C CA . ALA A 1 202 ? -12.681 7.463 29.316 1.00 79.50 202 ALA A CA 1
ATOM 1538 C C . ALA A 1 202 ? -14.117 8.015 29.323 1.00 79.50 202 ALA A C 1
ATOM 1540 O O . ALA A 1 202 ? -14.401 8.939 30.084 1.00 79.50 202 ALA A O 1
ATOM 1541 N N . ASP A 1 203 ? -15.007 7.455 28.501 1.00 77.06 203 ASP A N 1
ATOM 1542 C CA . ASP A 1 203 ? -16.414 7.842 28.430 1.00 77.06 203 ASP A CA 1
ATOM 1543 C C . ASP A 1 203 ? -17.320 6.598 28.322 1.00 77.06 203 ASP A C 1
ATOM 1545 O O . ASP A 1 203 ? -17.600 6.118 27.219 1.00 77.06 203 ASP A O 1
ATOM 1549 N N . PRO A 1 204 ? -17.806 6.060 29.458 1.00 66.12 204 PRO A N 1
ATOM 1550 C CA . PRO A 1 204 ? -18.646 4.865 29.471 1.00 66.12 204 PRO A CA 1
ATOM 1551 C C . PRO A 1 204 ? -20.029 5.079 28.831 1.00 66.12 204 PRO A C 1
ATOM 1553 O O . PRO A 1 204 ? -20.747 4.109 28.608 1.00 66.12 204 PRO A O 1
ATOM 1556 N N . LEU A 1 205 ? -20.414 6.318 28.490 1.00 67.94 205 LEU A N 1
ATOM 1557 C CA . LEU A 1 205 ? -21.627 6.589 27.706 1.00 67.94 205 LEU A CA 1
ATOM 1558 C C . LEU A 1 205 ? -21.462 6.226 26.220 1.00 67.94 205 LEU A C 1
ATOM 1560 O O . LEU A 1 205 ? -22.453 6.174 25.492 1.00 67.94 205 LEU A O 1
ATOM 1564 N N . LEU A 1 206 ? -20.230 5.956 25.769 1.00 62.44 206 LEU A N 1
ATOM 1565 C CA . LEU A 1 206 ? -19.925 5.442 24.432 1.00 62.44 206 LEU A CA 1
ATOM 1566 C C . LEU A 1 206 ? -20.081 3.918 24.319 1.00 62.44 206 LEU A C 1
ATOM 1568 O O . LEU A 1 206 ? -19.826 3.380 23.239 1.00 62.44 206 LEU A O 1
ATOM 1572 N N . ASP A 1 207 ? -20.485 3.228 25.392 1.00 54.50 207 ASP A N 1
ATOM 1573 C CA . ASP A 1 207 ? -20.733 1.787 25.376 1.00 54.50 207 ASP A CA 1
ATOM 1574 C C . ASP A 1 207 ? -21.847 1.459 24.363 1.00 54.50 207 ASP A C 1
ATOM 1576 O O . ASP A 1 207 ? -22.994 1.902 24.529 1.00 54.50 207 ASP A O 1
ATOM 1580 N N . PRO A 1 208 ? -21.552 0.729 23.270 1.00 54.28 208 PRO A N 1
ATOM 1581 C CA . PRO A 1 208 ? -22.587 0.290 22.355 1.00 54.28 208 PRO A CA 1
ATOM 1582 C C . PRO A 1 208 ? -23.418 -0.781 23.071 1.00 54.28 208 PRO A C 1
ATOM 1584 O O . PRO A 1 208 ? -23.073 -1.959 23.046 1.00 54.28 208 PRO A O 1
ATOM 1587 N N . ALA A 1 209 ? -24.505 -0.354 23.719 1.00 54.19 209 ALA A N 1
ATOM 1588 C CA . ALA A 1 209 ? -25.454 -1.221 24.414 1.00 54.19 209 ALA A CA 1
ATOM 1589 C C . ALA A 1 209 ? -25.776 -2.509 23.607 1.00 54.19 209 ALA A C 1
ATOM 1591 O O . ALA A 1 209 ? -25.935 -2.439 22.378 1.00 54.19 209 ALA A O 1
ATOM 1592 N N . PRO A 1 210 ? -25.899 -3.665 24.295 1.00 46.31 210 PRO A N 1
ATOM 1593 C CA . PRO A 1 210 ? -25.864 -5.017 23.721 1.00 46.31 210 PRO A CA 1
ATOM 1594 C C . PRO A 1 210 ? -26.925 -5.227 22.652 1.00 46.31 210 PRO A C 1
ATOM 1596 O O . PRO A 1 210 ? -28.094 -4.862 22.912 1.00 46.31 210 PRO A O 1
#

pLDDT: mean 86.05, std 9.83, range [40.0, 97.25]